Protein AF-A0A0G4I672-F1 (afdb_monomer_lite)

Secondary structure (DSSP, 8-state):
---------------EEPPPS-HHHHHHHHHHHHHHHHHHHHTT--EEEEEE-SGGGSHHHHHHHHHT---TT-SS-----SS-PPPSEEEEEEESEEEEEBS-BTTTTBPPEEEEEEEPP--TT------TTTTTSSSEEEEEEEEEHHHHHHHHHHHTT--TT-HHHHHHPPPHHHHHHHHHHHHHHHHTTS-S--S---GGGT--STT-EEEEEEEETTEEEEEEES-HHHHHTT-S-B-PPPHHHHHHHHHHHHHHH---HHHHHHHHHTSBTTB-SS--STT-----HHHHHHHHHHHHHHHHHHHHHHH--

Foldseek 3Di:
DDDDDDDDQDDDQDKDFDDDPDPVVVVVVVVLVVVVVVVCVVVVFAKAKEKDQFLVLQVLVLLQQAQQQARVPFPDTHRHFPHNDGFSDKTKMKGQWAKAFWDADPRQRWTTIFTDLDGDDDDPPCPDPDDPVPVRLGIGIIMITIDTLSSVLSSVCRQLVHDSPPPCSVVLRDDPLVQLVQLVVLVVCVSVVHDPPSADLSQVPVGPGQFSRKDFSQDDVNHTYIYTGGRNVCVVVVVIHQAATHLVRLLSSVVSCCVHVVDQLLSSLSSQCPHHSNADPDPPDPPGDHDDSVVSSVSNNVSVVVVVVVVVVVVVD

Organism: NCBI:txid1169474

pLDDT: mean 79.89, std 18.84, range [26.55, 98.19]

Sequence (317 aa):
MQTGDQKPTKTRSAFILREHHDPTETGTFERTYQAAVTSAVSSGERLVWYASYGSNLDERRLLAYIEGSTAPGATFQQQGCRDGRRPIQSRALTLNHQLYFAGTSHIWKGSPCFITHAPLHVSAEDGGSVADGERNCDAVHMRMYLVRESQFWDIVAQENKIDVQDPDWIRGCPSAANLAASAEAAEQEETRGEGQNGRVHFLDRLAGGMYSGLLFVGRERGVPIFTFTAPQRDWMEGKLPLGAPSGPYLQRIAEGLRVSHGLCATSAAQYLIRKPGCILRRVREPGAPVWTEENLTETLRKHAQESEKQSEQSQLA

Radius of gyration: 20.36 Å; chains: 1; bounding box: 72×48×52 Å

Structure (mmCIF, N/CA/C/O backbone):
data_AF-A0A0G4I672-F1
#
_entry.id   AF-A0A0G4I672-F1
#
loop_
_atom_site.group_PDB
_atom_site.id
_atom_site.type_symbol
_atom_site.label_atom_id
_atom_site.label_alt_id
_atom_site.label_comp_id
_atom_site.label_asym_id
_atom_site.label_entity_id
_atom_site.label_seq_id
_atom_site.pdbx_PDB_ins_code
_atom_site.Cartn_x
_atom_site.Cartn_y
_atom_site.Cartn_z
_atom_site.occupancy
_atom_site.B_iso_or_equiv
_atom_site.auth_seq_id
_atom_site.auth_comp_id
_atom_site.auth_asym_id
_atom_site.auth_atom_id
_atom_site.pdbx_PDB_model_num
ATOM 1 N N . MET A 1 1 ? -50.590 12.229 -16.318 1.00 36.66 1 MET A N 1
ATOM 2 C CA . MET A 1 1 ? -49.728 11.335 -15.520 1.00 36.66 1 MET A CA 1
ATOM 3 C C . MET A 1 1 ? -48.568 10.905 -16.404 1.00 36.66 1 MET A C 1
ATOM 5 O O . MET A 1 1 ? -48.730 9.994 -17.199 1.00 36.66 1 MET A O 1
ATOM 9 N N . GLN A 1 2 ? -47.453 11.637 -16.363 1.00 28.83 2 GLN A N 1
ATOM 10 C CA . GLN A 1 2 ? -46.203 11.215 -17.000 1.00 28.83 2 GLN A CA 1
ATOM 11 C C . GLN A 1 2 ? -45.406 10.437 -15.955 1.00 28.83 2 GLN A C 1
ATOM 13 O O . GLN A 1 2 ? -45.000 10.996 -14.939 1.00 28.83 2 GLN A O 1
ATOM 18 N N . THR A 1 3 ? -45.241 9.139 -16.180 1.00 31.97 3 THR A N 1
ATOM 19 C CA . THR A 1 3 ? -44.315 8.289 -15.434 1.00 31.97 3 THR A CA 1
ATOM 20 C C . THR A 1 3 ? -42.909 8.606 -15.929 1.00 31.97 3 THR A C 1
ATOM 22 O O . THR A 1 3 ? -42.523 8.194 -17.021 1.00 31.97 3 THR A O 1
ATOM 25 N N . GLY A 1 4 ? -42.186 9.424 -15.164 1.00 28.78 4 GLY A N 1
ATOM 26 C CA . GLY A 1 4 ? -40.781 9.723 -15.408 1.00 28.78 4 GLY A CA 1
ATOM 27 C C . GLY A 1 4 ? -39.945 8.465 -15.213 1.00 28.78 4 GLY A C 1
ATOM 28 O O . GLY A 1 4 ? -39.823 7.963 -14.098 1.00 28.78 4 GLY A O 1
ATOM 29 N N . ASP A 1 5 ? -39.403 7.969 -16.316 1.00 33.16 5 ASP A N 1
ATOM 30 C CA . ASP A 1 5 ? -38.448 6.873 -16.371 1.00 33.16 5 ASP A CA 1
ATOM 31 C C . ASP A 1 5 ? -37.132 7.362 -15.738 1.00 33.16 5 ASP A C 1
ATOM 33 O O . ASP A 1 5 ? -36.360 8.115 -16.342 1.00 33.16 5 ASP A O 1
ATOM 37 N N . GLN A 1 6 ? -36.915 7.037 -14.460 1.00 29.69 6 GLN A N 1
ATOM 38 C CA . GLN A 1 6 ? -35.653 7.325 -13.784 1.00 29.69 6 GLN A CA 1
ATOM 39 C C . GLN A 1 6 ? -34.577 6.404 -14.363 1.00 29.69 6 GLN A C 1
ATOM 41 O O . GLN A 1 6 ? -34.492 5.224 -14.028 1.00 29.69 6 GLN A O 1
ATOM 46 N N . LYS A 1 7 ? -33.730 6.962 -15.235 1.00 27.89 7 LYS A N 1
ATOM 47 C CA . LYS A 1 7 ? -32.481 6.316 -15.654 1.00 27.89 7 LYS A CA 1
ATOM 48 C C . LYS A 1 7 ? -31.648 5.951 -14.414 1.00 27.89 7 LYS A C 1
ATOM 50 O O . LYS A 1 7 ? -31.520 6.784 -13.515 1.00 27.89 7 LYS A O 1
ATOM 55 N N . PRO A 1 8 ? -31.029 4.759 -14.374 1.00 28.27 8 PRO A N 1
ATOM 56 C CA . PRO A 1 8 ? -30.197 4.356 -13.251 1.00 28.27 8 PRO A CA 1
ATOM 57 C C . PRO A 1 8 ? -28.968 5.267 -13.154 1.00 28.27 8 PRO A C 1
ATOM 59 O O . PRO A 1 8 ? -28.205 5.421 -14.112 1.00 28.27 8 PRO A O 1
ATOM 62 N N . THR A 1 9 ? -28.785 5.867 -11.982 1.00 26.55 9 THR A N 1
ATOM 63 C CA . THR A 1 9 ? -27.620 6.660 -11.588 1.00 26.55 9 THR A CA 1
ATOM 64 C C . THR A 1 9 ? -26.360 5.792 -11.631 1.00 26.55 9 THR A C 1
ATOM 66 O O . THR A 1 9 ? -26.119 4.940 -10.777 1.00 26.55 9 THR A O 1
ATOM 69 N N . LYS A 1 10 ? -25.543 5.986 -12.671 1.00 35.06 10 LYS A N 1
ATOM 70 C CA . LYS A 1 10 ? -24.197 5.416 -12.784 1.00 35.06 10 LYS A CA 1
ATOM 71 C C . LYS A 1 10 ? -23.230 6.289 -11.990 1.00 35.06 10 LYS A C 1
ATOM 73 O O . LYS A 1 10 ? -23.000 7.420 -12.395 1.00 35.06 10 LYS A O 1
ATOM 78 N N . THR A 1 11 ? -22.692 5.760 -10.892 1.00 35.25 11 THR A N 1
ATOM 79 C CA . THR A 1 11 ? -21.266 5.773 -10.486 1.00 35.25 11 THR A CA 1
ATOM 80 C C . THR A 1 11 ? -21.203 5.084 -9.121 1.00 35.25 11 THR A C 1
ATOM 82 O O . THR A 1 11 ? -21.259 5.720 -8.078 1.00 35.25 11 THR A O 1
ATOM 85 N N . ARG A 1 12 ? -21.169 3.747 -9.108 1.00 44.66 12 ARG A N 1
ATOM 86 C CA . ARG A 1 12 ? -20.667 3.033 -7.930 1.00 44.66 12 ARG A CA 1
ATOM 87 C C . ARG A 1 12 ? -19.151 3.025 -8.065 1.00 44.66 12 ARG A C 1
ATOM 89 O O . ARG A 1 12 ? -18.664 2.578 -9.103 1.00 44.66 12 ARG A O 1
ATOM 96 N N . SER A 1 13 ? -18.430 3.476 -7.043 1.00 46.28 13 SER A N 1
ATOM 97 C CA . SER A 1 13 ? -17.013 3.159 -6.834 1.00 46.28 13 SER A CA 1
ATOM 98 C C . SER A 1 13 ? -16.888 1.633 -6.718 1.00 46.28 13 SER A C 1
ATOM 100 O O . SER A 1 13 ? -16.925 1.059 -5.634 1.00 46.28 13 SER A O 1
ATOM 102 N N . ALA A 1 14 ? -16.900 0.945 -7.861 1.00 57.28 14 ALA A N 1
ATOM 103 C CA . ALA A 1 14 ? -16.933 -0.504 -7.940 1.00 57.28 14 ALA A CA 1
ATOM 104 C C . ALA A 1 14 ? -15.509 -1.018 -7.750 1.00 57.28 14 ALA A C 1
ATOM 106 O O . ALA A 1 14 ? -14.714 -1.065 -8.688 1.00 57.28 14 ALA A O 1
ATOM 107 N N . PHE A 1 15 ? -15.176 -1.370 -6.515 1.00 64.69 15 PHE A N 1
ATOM 108 C CA . PHE A 1 15 ? -14.040 -2.234 -6.260 1.00 64.69 15 PHE A CA 1
ATOM 109 C C . PHE A 1 15 ? -14.448 -3.690 -6.468 1.00 64.69 15 PHE A C 1
ATOM 111 O O . PHE A 1 15 ? -15.580 -4.084 -6.186 1.00 64.69 15 PHE A O 1
ATOM 118 N N . ILE A 1 16 ? -13.517 -4.495 -6.970 1.00 72.81 16 ILE A N 1
ATOM 119 C CA . ILE A 1 16 ? -13.731 -5.924 -7.184 1.00 72.81 16 ILE A CA 1
ATOM 120 C C . ILE A 1 16 ? -12.896 -6.669 -6.152 1.00 72.81 16 ILE A C 1
ATOM 122 O O . ILE A 1 16 ? -11.664 -6.583 -6.146 1.00 72.81 16 ILE A O 1
ATOM 126 N N . LEU A 1 17 ? -13.576 -7.396 -5.270 1.00 74.12 17 LEU A N 1
ATOM 127 C CA . LEU A 1 17 ? -12.935 -8.351 -4.378 1.00 74.12 17 LEU A CA 1
ATOM 128 C C . LEU A 1 17 ? -12.734 -9.660 -5.119 1.00 74.12 17 LEU A C 1
ATOM 130 O O . LEU A 1 17 ? -13.645 -10.152 -5.784 1.00 74.12 17 LEU A O 1
ATOM 134 N N . ARG A 1 18 ? -11.547 -10.246 -4.973 1.00 64.88 18 ARG A N 1
ATOM 135 C CA . ARG A 1 18 ? -11.342 -11.620 -5.416 1.00 64.88 18 ARG A CA 1
ATOM 136 C C . ARG A 1 18 ? -11.815 -12.558 -4.310 1.00 64.88 18 ARG A C 1
ATOM 138 O O . ARG A 1 18 ? -11.400 -12.439 -3.151 1.00 64.88 18 ARG A O 1
ATOM 145 N N . GLU A 1 19 ? -12.732 -13.450 -4.651 1.00 61.38 19 GLU A N 1
ATOM 146 C CA . GLU A 1 19 ? -13.119 -14.546 -3.769 1.00 61.38 19 GLU A CA 1
ATOM 147 C C . GLU A 1 19 ? -12.088 -15.669 -3.850 1.00 61.38 19 GLU A C 1
ATOM 149 O O . GLU A 1 19 ? -11.469 -15.894 -4.896 1.00 61.38 19 GLU A O 1
ATOM 154 N N . HIS A 1 20 ? -11.906 -16.370 -2.733 1.00 55.31 20 HIS A N 1
ATOM 155 C CA . HIS A 1 20 ? -11.190 -17.636 -2.738 1.00 55.31 20 HIS A CA 1
ATOM 156 C C . HIS A 1 20 ? -11.990 -18.609 -3.608 1.00 55.31 20 HIS A C 1
ATOM 158 O O . HIS A 1 20 ? -13.189 -18.777 -3.406 1.00 55.31 20 HIS A O 1
ATOM 164 N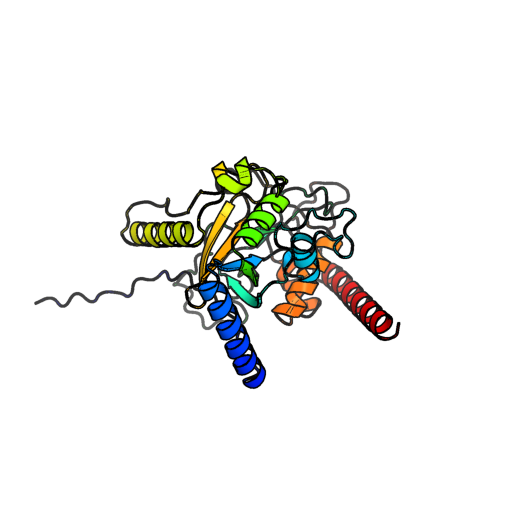 N . HIS A 1 21 ? -11.349 -19.229 -4.601 1.00 48.62 21 HIS A N 1
ATOM 165 C CA . HIS A 1 21 ? -12.014 -20.227 -5.449 1.00 48.62 21 HIS A CA 1
ATOM 166 C C . HIS A 1 21 ? -12.377 -21.509 -4.676 1.00 48.62 21 HIS A C 1
ATOM 168 O O . HIS A 1 21 ? -13.169 -22.307 -5.170 1.00 48.62 21 HIS A O 1
ATOM 174 N N . ASP A 1 22 ? -11.836 -21.694 -3.466 1.00 54.62 22 ASP A N 1
ATOM 175 C CA . ASP A 1 22 ? -12.124 -22.826 -2.590 1.00 54.62 22 ASP A CA 1
ATOM 176 C C . ASP A 1 22 ? -13.208 -22.474 -1.535 1.00 54.62 22 ASP A C 1
ATOM 178 O O . ASP A 1 22 ? -13.012 -21.579 -0.695 1.00 54.62 22 ASP A O 1
ATOM 182 N N . PRO A 1 23 ? -14.356 -23.184 -1.519 1.00 61.97 23 PRO A N 1
ATOM 183 C CA . PRO A 1 23 ? -15.411 -23.004 -0.519 1.00 61.97 23 PRO A CA 1
ATOM 184 C C . PRO A 1 23 ? -14.963 -23.261 0.931 1.00 61.97 23 PRO A C 1
ATOM 186 O O . PRO A 1 23 ? -15.503 -22.663 1.865 1.00 61.97 23 PRO A O 1
ATOM 189 N N . THR A 1 24 ? -13.984 -24.143 1.147 1.00 61.50 24 THR A N 1
ATOM 190 C CA . THR A 1 24 ? -13.468 -24.488 2.481 1.00 61.50 24 THR A CA 1
ATOM 191 C C . THR A 1 24 ? -12.573 -23.387 3.048 1.00 61.50 24 THR A C 1
ATOM 193 O O . THR A 1 24 ? -12.702 -23.030 4.228 1.00 61.50 24 THR A O 1
ATOM 196 N N . GLU A 1 25 ? -11.745 -22.773 2.198 1.00 66.50 25 GLU A N 1
ATOM 197 C CA . GLU A 1 25 ? -10.996 -21.558 2.527 1.00 66.50 25 GLU A CA 1
ATOM 198 C C . GLU A 1 25 ? -11.956 -20.406 2.819 1.00 66.50 25 GLU A C 1
ATOM 200 O O . GLU A 1 25 ? -11.798 -19.716 3.823 1.00 66.50 25 GLU A O 1
ATOM 205 N N . THR A 1 26 ? -13.014 -20.260 2.016 1.00 72.31 26 THR A N 1
ATOM 206 C CA . THR A 1 26 ? -14.042 -19.223 2.204 1.00 72.31 26 THR A CA 1
ATOM 207 C C . THR A 1 26 ? -14.769 -19.361 3.546 1.00 72.31 26 THR A C 1
ATOM 209 O O . THR A 1 26 ? -14.925 -18.383 4.278 1.00 72.31 26 THR A O 1
ATOM 212 N N . GLY A 1 27 ? -15.170 -20.576 3.930 1.00 73.56 27 GLY A N 1
ATOM 213 C CA . GLY A 1 27 ? -15.803 -20.820 5.230 1.00 73.56 27 GLY A CA 1
ATOM 214 C C . GLY A 1 27 ? -14.859 -20.604 6.420 1.00 73.56 27 GLY A C 1
ATOM 215 O O . GLY A 1 27 ? -15.285 -20.144 7.480 1.00 73.56 27 GLY A O 1
ATOM 216 N N . THR A 1 28 ? -13.571 -20.914 6.262 1.00 77.31 28 THR A N 1
ATOM 217 C CA . THR A 1 28 ? -12.553 -20.677 7.300 1.00 77.31 28 THR A CA 1
ATOM 218 C C . THR A 1 28 ? -12.234 -19.190 7.435 1.00 77.31 28 THR A C 1
ATOM 220 O O . THR A 1 28 ? -12.157 -18.676 8.556 1.00 77.31 28 THR A O 1
ATOM 223 N N . PHE A 1 29 ? -12.139 -18.486 6.307 1.00 78.69 29 PHE A N 1
ATOM 224 C CA . PHE A 1 29 ? -12.028 -17.034 6.240 1.00 78.69 29 PHE A CA 1
ATOM 225 C C . PHE A 1 29 ? -13.185 -16.368 6.989 1.00 78.69 29 PHE A C 1
ATOM 227 O O . PHE A 1 29 ? -12.946 -15.538 7.860 1.00 78.69 29 PHE A O 1
ATOM 234 N N . GLU A 1 30 ? -14.431 -16.766 6.710 1.00 80.38 30 GLU A N 1
ATOM 235 C CA . GLU A 1 30 ? -15.604 -16.156 7.341 1.00 80.38 30 GLU A CA 1
ATOM 236 C C . GLU A 1 30 ? -15.578 -16.319 8.862 1.00 80.38 30 GLU A C 1
ATOM 238 O O . GLU A 1 30 ? -15.757 -15.351 9.598 1.00 80.38 30 GLU A O 1
ATOM 243 N N . ARG A 1 31 ? -15.301 -17.534 9.351 1.00 82.06 31 ARG A N 1
ATOM 244 C CA . ARG A 1 31 ? -15.256 -17.810 10.794 1.00 82.06 31 ARG A CA 1
ATOM 245 C C . ARG A 1 31 ? -14.160 -17.016 11.499 1.00 82.06 31 ARG A C 1
ATOM 247 O O . ARG A 1 31 ? -14.412 -16.446 12.558 1.00 82.06 31 ARG A O 1
ATOM 254 N N . THR A 1 32 ? -12.960 -16.974 10.922 1.00 80.06 32 THR A N 1
ATOM 255 C CA . THR A 1 32 ? -11.822 -16.240 11.503 1.00 80.06 32 THR A CA 1
ATOM 256 C C . THR A 1 32 ? -12.050 -14.731 11.471 1.00 80.06 32 THR A C 1
ATOM 258 O O . THR A 1 32 ? -11.832 -14.068 12.484 1.00 80.06 32 THR A O 1
ATOM 261 N N . TYR A 1 33 ? -12.572 -14.202 10.360 1.00 84.88 33 TYR A N 1
ATOM 262 C CA . TYR A 1 33 ? -12.963 -12.800 10.231 1.00 84.88 33 TYR A CA 1
ATOM 263 C C . TYR A 1 33 ? -14.008 -12.412 11.284 1.00 84.88 33 TYR A C 1
ATOM 265 O O . TYR A 1 33 ? -13.777 -11.486 12.059 1.00 84.88 33 TYR A O 1
ATOM 273 N N . GLN A 1 34 ? -15.126 -13.142 11.369 1.00 84.19 34 GLN A N 1
ATOM 274 C CA . GLN A 1 34 ? -16.212 -12.817 12.299 1.00 84.19 34 GLN A CA 1
ATOM 275 C C . GLN A 1 34 ? -15.767 -12.903 13.759 1.00 84.19 34 GLN A C 1
ATOM 277 O O . GLN A 1 34 ? -16.074 -12.005 14.542 1.00 84.19 34 GLN A O 1
ATOM 282 N N . ALA A 1 35 ? -15.008 -13.938 14.132 1.00 84.12 35 ALA A N 1
ATOM 283 C CA . ALA A 1 35 ? -14.498 -14.084 15.493 1.00 84.12 35 ALA A CA 1
ATOM 284 C C . ALA A 1 35 ? -13.571 -12.921 15.878 1.00 84.12 35 ALA A C 1
ATOM 286 O O . ALA A 1 35 ? -13.716 -12.337 16.953 1.00 84.12 35 ALA A O 1
ATOM 287 N N . ALA A 1 36 ? -12.653 -12.542 14.987 1.00 78.12 36 ALA A N 1
ATOM 288 C CA . ALA A 1 36 ? -11.703 -11.473 15.256 1.00 78.12 36 ALA A CA 1
ATOM 289 C C . ALA A 1 36 ? -12.360 -10.086 15.280 1.00 78.12 36 ALA A C 1
ATOM 291 O O . ALA A 1 36 ? -12.052 -9.288 16.163 1.00 78.12 36 ALA A O 1
ATOM 292 N N . VAL A 1 37 ? -13.296 -9.810 14.366 1.00 81.94 37 VAL A N 1
ATOM 293 C CA . VAL A 1 37 ? -14.074 -8.562 14.374 1.00 81.94 37 VAL A CA 1
ATOM 294 C C . VAL A 1 37 ? -14.941 -8.482 15.627 1.00 81.94 37 VAL A C 1
ATOM 296 O O . VAL A 1 37 ? -14.931 -7.457 16.299 1.00 81.94 37 VAL A O 1
ATOM 299 N N . THR A 1 38 ? -15.624 -9.566 16.002 1.00 84.69 38 THR A N 1
ATOM 300 C CA . THR A 1 38 ? -16.429 -9.613 17.235 1.00 84.69 38 THR A CA 1
ATOM 301 C C . THR A 1 38 ? -15.561 -9.359 18.463 1.00 84.69 38 THR A C 1
ATOM 303 O O . THR A 1 38 ? -15.943 -8.575 19.330 1.00 84.69 38 THR A O 1
ATOM 306 N N . SER A 1 39 ? -14.371 -9.963 18.526 1.00 85.19 39 SER A N 1
ATOM 307 C CA . SER A 1 39 ? -13.424 -9.734 19.618 1.00 85.19 39 SER A CA 1
ATOM 308 C C . SER A 1 39 ? -12.952 -8.282 19.673 1.00 85.19 39 SER A C 1
ATOM 310 O O . SER A 1 39 ? -12.937 -7.710 20.758 1.00 85.19 39 SER A O 1
ATOM 312 N N . ALA A 1 40 ? -12.587 -7.690 18.532 1.00 82.31 40 ALA A N 1
ATOM 313 C CA . ALA A 1 40 ? -12.133 -6.303 18.448 1.00 82.31 40 ALA A CA 1
ATOM 314 C C . ALA A 1 40 ? -13.241 -5.318 18.855 1.00 82.31 40 ALA A C 1
ATOM 316 O O . ALA A 1 40 ? -13.023 -4.427 19.668 1.00 82.31 40 ALA A O 1
ATOM 317 N N . VAL A 1 41 ? -14.464 -5.520 18.360 1.00 79.44 41 VAL A N 1
ATOM 318 C CA . VAL A 1 41 ? -15.623 -4.697 18.736 1.00 79.44 41 VAL A CA 1
ATOM 319 C C . VAL A 1 41 ? -15.905 -4.818 20.235 1.00 79.44 41 VAL A C 1
ATOM 321 O O . VAL A 1 41 ? -16.137 -3.809 20.898 1.00 79.44 41 VAL A O 1
ATOM 324 N N . SER A 1 42 ? -15.830 -6.032 20.787 1.00 84.62 42 SER A N 1
ATOM 325 C CA . SER A 1 42 ? -16.070 -6.283 22.216 1.00 84.62 42 SER A CA 1
ATOM 326 C C . SER A 1 42 ? -15.018 -5.636 23.123 1.00 84.62 42 SER A C 1
ATOM 328 O O . SER A 1 42 ? -15.337 -5.261 24.248 1.00 84.62 42 SER A O 1
ATOM 330 N N . SER A 1 43 ? -13.777 -5.483 22.650 1.00 85.94 43 SER A N 1
ATOM 331 C CA . SER A 1 43 ? -12.705 -4.769 23.357 1.00 85.94 43 SER A CA 1
ATOM 332 C C . SER A 1 43 ? -12.680 -3.259 23.078 1.00 85.94 43 SER A C 1
ATOM 334 O O . SER A 1 43 ? -11.818 -2.557 23.606 1.00 85.94 43 SER A O 1
ATOM 336 N N . GLY A 1 44 ? -13.608 -2.742 22.264 1.00 85.50 44 GLY A N 1
ATOM 337 C CA . GLY A 1 44 ? -13.642 -1.338 21.846 1.00 85.50 44 GLY A CA 1
ATOM 338 C C . GLY A 1 44 ? -12.552 -0.955 20.834 1.00 85.50 44 GLY A C 1
ATOM 339 O O . GLY A 1 44 ? -12.345 0.233 20.571 1.00 85.50 44 GLY A O 1
ATOM 340 N N . GLU A 1 45 ? -11.851 -1.934 20.256 1.00 89.25 45 GLU A N 1
ATOM 341 C CA . GLU A 1 45 ? -10.889 -1.720 19.179 1.00 89.25 45 GLU A CA 1
ATOM 342 C C . GLU A 1 45 ? -11.613 -1.328 17.884 1.00 89.25 45 GLU A C 1
ATOM 344 O O . GLU A 1 45 ? -12.596 -1.944 17.467 1.00 89.25 45 GLU A O 1
ATOM 349 N N . ARG A 1 46 ? -11.086 -0.306 17.205 1.00 93.25 46 ARG A N 1
ATOM 350 C CA . ARG A 1 46 ? -11.546 0.090 15.871 1.00 93.25 46 ARG A CA 1
ATOM 351 C C . ARG A 1 46 ? -10.675 -0.563 14.811 1.00 93.25 46 ARG A C 1
ATOM 353 O O . ARG A 1 46 ? -9.451 -0.615 14.954 1.00 93.25 46 ARG A O 1
ATOM 360 N N . LEU A 1 47 ? -11.312 -1.040 13.749 1.00 95.38 47 LEU A N 1
ATOM 361 C CA . LEU A 1 47 ? -10.659 -1.731 12.644 1.00 95.38 47 LEU A CA 1
ATOM 362 C C . LEU A 1 47 ? -10.781 -0.936 11.349 1.00 95.38 47 LEU A C 1
ATOM 364 O O . LEU A 1 47 ? -11.754 -0.212 11.131 1.00 95.38 47 LEU A O 1
ATOM 368 N N . VAL A 1 48 ? -9.798 -1.123 10.477 1.00 96.38 48 VAL A N 1
ATOM 369 C CA . VAL A 1 48 ? -9.743 -0.526 9.146 1.00 96.38 48 VAL A CA 1
ATOM 370 C C . VAL A 1 48 ? -9.065 -1.493 8.181 1.00 96.38 48 VAL A C 1
ATOM 372 O O . VAL A 1 48 ? -8.137 -2.216 8.550 1.00 96.38 48 VAL A O 1
ATOM 375 N N . TRP A 1 49 ? -9.526 -1.515 6.936 1.00 97.38 49 TRP A N 1
ATOM 376 C CA . TRP A 1 49 ? -8.825 -2.190 5.854 1.00 97.38 49 TRP A CA 1
ATOM 377 C C . TRP A 1 49 ? -7.812 -1.228 5.231 1.00 97.38 49 TRP A C 1
ATOM 379 O O . TRP A 1 49 ? -8.190 -0.257 4.581 1.00 97.38 49 TRP A O 1
ATOM 389 N N . TYR A 1 50 ? -6.521 -1.508 5.398 1.00 97.88 50 TYR A N 1
ATOM 390 C CA . TYR A 1 50 ? -5.458 -0.823 4.664 1.00 97.88 50 TYR A CA 1
ATOM 391 C C . TYR A 1 50 ? -5.233 -1.514 3.319 1.00 97.88 50 TYR A C 1
ATOM 393 O O . TYR A 1 50 ? -4.724 -2.632 3.294 1.00 97.88 50 TYR A O 1
ATOM 401 N N . ALA A 1 51 ? -5.583 -0.863 2.210 1.00 97.12 51 ALA A N 1
ATOM 402 C CA . ALA A 1 51 ? -5.350 -1.356 0.857 1.00 97.12 51 ALA A CA 1
ATOM 403 C C . ALA A 1 51 ? -4.012 -0.849 0.300 1.00 97.12 51 ALA A C 1
ATOM 405 O O . ALA A 1 51 ? -3.842 0.344 0.050 1.00 97.12 51 ALA A O 1
ATOM 406 N N . SER A 1 52 ? -3.061 -1.757 0.071 1.00 97.31 52 SER A N 1
ATOM 407 C CA . SER A 1 52 ? -1.768 -1.430 -0.529 1.00 97.31 52 SER A CA 1
ATOM 408 C C . SER A 1 52 ? -1.686 -1.857 -1.989 1.00 97.31 52 SER A C 1
ATOM 410 O O . SER A 1 52 ? -2.094 -2.960 -2.346 1.00 97.31 52 SER A O 1
ATOM 412 N N . TYR A 1 53 ? -1.092 -1.000 -2.815 1.00 95.75 53 TYR A N 1
ATOM 413 C CA . TYR A 1 53 ? -0.812 -1.237 -4.235 1.00 95.75 53 TYR A CA 1
ATOM 414 C C . TYR A 1 53 ? 0.691 -1.218 -4.571 1.00 95.75 53 TYR A C 1
ATOM 416 O O . TYR A 1 53 ? 1.072 -1.435 -5.719 1.00 95.75 53 TYR A O 1
ATOM 424 N N . GLY A 1 54 ? 1.539 -0.908 -3.585 1.00 95.19 54 GLY A N 1
ATOM 425 C CA . GLY A 1 54 ? 2.986 -0.760 -3.741 1.00 95.19 54 GLY A CA 1
ATOM 426 C C . GLY A 1 54 ? 3.759 -1.889 -3.067 1.00 95.19 54 GLY A C 1
ATOM 427 O O . GLY A 1 54 ? 3.331 -3.039 -3.063 1.00 95.19 54 GLY A O 1
ATOM 428 N N . SER A 1 55 ? 4.901 -1.577 -2.448 1.00 94.25 55 SER A N 1
ATOM 429 C CA . SER A 1 55 ? 5.754 -2.606 -1.831 1.00 94.25 55 SER A CA 1
ATOM 430 C C . SER A 1 55 ? 5.092 -3.379 -0.688 1.00 94.25 55 SER A C 1
ATOM 432 O O . SER A 1 55 ? 5.499 -4.509 -0.437 1.00 94.25 55 SER A O 1
ATOM 434 N N . ASN A 1 56 ? 4.080 -2.812 -0.016 1.00 96.44 56 ASN A N 1
ATOM 435 C CA . ASN A 1 56 ? 3.336 -3.511 1.042 1.00 96.44 56 ASN A CA 1
ATOM 436 C C . ASN A 1 56 ? 2.296 -4.505 0.475 1.00 96.44 56 ASN A C 1
ATOM 438 O O . ASN A 1 56 ? 1.601 -5.158 1.250 1.00 96.44 56 ASN A O 1
ATOM 442 N N . LEU A 1 57 ? 2.214 -4.691 -0.854 1.00 95.69 57 LEU A N 1
ATOM 443 C CA . LEU A 1 57 ? 1.594 -5.883 -1.452 1.00 95.69 57 LEU A CA 1
ATOM 444 C C . LEU A 1 57 ? 2.263 -7.173 -0.944 1.00 95.69 57 LEU A C 1
ATOM 446 O O . LEU A 1 57 ? 1.586 -8.183 -0.743 1.00 95.69 57 LEU A O 1
ATOM 450 N N . ASP A 1 58 ? 3.581 -7.134 -0.719 1.00 94.38 58 ASP A N 1
ATOM 451 C CA . ASP A 1 58 ? 4.296 -8.184 0.003 1.00 94.38 58 ASP A CA 1
ATOM 452 C C . ASP A 1 58 ? 4.091 -7.998 1.510 1.00 94.38 58 ASP A C 1
ATOM 454 O O . ASP A 1 58 ? 4.542 -7.021 2.114 1.00 94.38 58 ASP A O 1
ATOM 458 N N . GLU A 1 59 ? 3.432 -8.968 2.132 1.00 94.38 59 GLU A N 1
ATOM 459 C CA . GLU A 1 59 ? 3.111 -8.950 3.557 1.00 94.38 59 GLU A CA 1
ATOM 460 C C . GLU A 1 59 ? 4.349 -8.895 4.448 1.00 94.38 59 GLU A C 1
ATOM 462 O O . GLU A 1 59 ? 4.310 -8.247 5.487 1.00 94.38 59 GLU A O 1
ATOM 467 N N . ARG A 1 60 ? 5.485 -9.470 4.035 1.00 93.12 60 ARG A N 1
ATOM 468 C CA . ARG A 1 60 ? 6.736 -9.366 4.806 1.00 93.12 60 ARG A CA 1
ATOM 469 C C . ARG A 1 60 ? 7.206 -7.919 4.906 1.00 93.12 60 ARG A C 1
ATOM 471 O O . ARG A 1 60 ? 7.816 -7.533 5.900 1.00 93.12 60 ARG A O 1
ATOM 478 N N . ARG A 1 61 ? 6.920 -7.104 3.883 1.00 93.88 61 ARG A N 1
ATOM 479 C CA . ARG A 1 61 ? 7.216 -5.671 3.915 1.00 93.88 61 ARG A CA 1
ATOM 480 C C . ARG A 1 61 ? 6.273 -4.954 4.873 1.00 93.88 61 ARG A C 1
ATOM 482 O O . ARG A 1 61 ? 6.768 -4.182 5.686 1.00 93.88 61 ARG A O 1
ATOM 489 N N . LEU A 1 62 ? 4.969 -5.240 4.819 1.00 96.44 62 LEU A N 1
ATOM 490 C CA . LEU A 1 62 ? 4.002 -4.661 5.757 1.00 96.44 62 LEU A CA 1
ATOM 491 C C . LEU A 1 62 ? 4.329 -5.027 7.211 1.00 96.44 62 LEU A C 1
ATOM 493 O O . LEU A 1 62 ? 4.331 -4.158 8.077 1.00 96.44 62 LEU A O 1
ATOM 497 N N . LEU A 1 63 ? 4.644 -6.295 7.479 1.00 96.62 63 LEU A N 1
ATOM 498 C CA . LEU A 1 63 ? 4.982 -6.765 8.821 1.00 96.62 63 LEU A CA 1
ATOM 499 C C . LEU A 1 63 ? 6.207 -6.050 9.384 1.00 96.62 63 LEU A C 1
ATOM 501 O O . LEU A 1 63 ? 6.235 -5.789 10.577 1.00 96.62 63 LEU A O 1
ATOM 505 N N . ALA A 1 64 ? 7.160 -5.625 8.551 1.00 95.38 64 ALA A N 1
ATOM 506 C CA . ALA A 1 64 ? 8.262 -4.794 9.022 1.00 95.38 64 ALA A CA 1
ATOM 507 C C . ALA A 1 64 ? 7.787 -3.445 9.596 1.00 95.38 64 ALA A C 1
ATOM 509 O O . ALA A 1 64 ? 8.277 -3.045 10.647 1.00 95.38 64 ALA A O 1
ATOM 510 N N . TYR A 1 65 ? 6.807 -2.780 8.966 1.00 96.25 65 TYR A N 1
ATOM 511 C CA . TYR A 1 65 ? 6.201 -1.540 9.490 1.00 96.25 65 TYR A CA 1
ATOM 512 C C . TYR A 1 65 ? 5.403 -1.770 10.778 1.00 96.25 65 TYR A C 1
ATOM 514 O O . TYR A 1 65 ? 5.253 -0.843 11.571 1.00 96.25 65 TYR A O 1
ATOM 522 N N . ILE A 1 66 ? 4.869 -2.977 10.979 1.00 97.56 66 ILE A N 1
ATOM 523 C CA . ILE A 1 66 ? 4.064 -3.326 12.155 1.00 97.56 66 ILE A CA 1
ATOM 524 C C . ILE A 1 66 ? 4.959 -3.753 13.320 1.00 97.56 66 ILE A C 1
ATOM 526 O O . ILE A 1 66 ? 4.868 -3.185 14.401 1.00 97.56 66 ILE A O 1
ATOM 530 N N . GLU A 1 67 ? 5.846 -4.717 13.092 1.00 96.88 67 GLU A N 1
ATOM 531 C CA . GLU A 1 67 ? 6.682 -5.362 14.109 1.00 96.88 67 GLU A CA 1
ATOM 532 C C . GLU A 1 67 ? 7.962 -4.565 14.425 1.00 96.88 67 GLU A C 1
ATOM 534 O O . GLU A 1 67 ? 8.622 -4.845 15.421 1.00 96.88 67 GLU A O 1
ATOM 539 N N . GLY A 1 68 ? 8.330 -3.582 13.593 1.00 94.50 68 GLY A N 1
ATOM 540 C CA . GLY A 1 68 ? 9.552 -2.790 13.774 1.00 94.50 68 GLY A CA 1
ATOM 541 C C . GLY A 1 68 ? 10.815 -3.555 13.389 1.00 94.50 68 GLY A C 1
ATOM 542 O O . GLY A 1 68 ? 11.808 -3.551 14.114 1.00 94.50 68 GLY A O 1
ATOM 543 N N . SER A 1 69 ? 10.777 -4.249 12.250 1.00 90.88 69 SER A N 1
ATOM 544 C CA . SER A 1 69 ? 11.882 -5.081 11.762 1.00 90.88 69 SER A CA 1
ATOM 545 C C . SER A 1 69 ? 12.484 -4.552 10.456 1.00 90.88 69 SER A C 1
ATOM 547 O O . SER A 1 69 ? 12.017 -3.578 9.854 1.00 90.88 69 SER A O 1
ATOM 549 N N . THR A 1 70 ? 13.579 -5.170 10.014 1.00 87.25 70 THR A N 1
ATOM 550 C CA . THR A 1 70 ? 14.166 -4.902 8.697 1.00 87.25 70 THR A CA 1
ATOM 551 C C . THR A 1 70 ? 13.503 -5.817 7.679 1.00 87.25 70 THR A C 1
ATOM 553 O O . THR A 1 70 ? 13.651 -7.036 7.735 1.00 87.25 70 THR A O 1
ATOM 556 N N . ALA A 1 71 ? 12.771 -5.233 6.729 1.00 80.44 71 ALA A N 1
ATOM 557 C CA . ALA A 1 71 ? 12.165 -6.013 5.658 1.00 80.44 71 ALA A CA 1
ATOM 558 C C . ALA A 1 71 ? 13.238 -6.692 4.786 1.00 80.44 71 ALA A C 1
ATOM 560 O O . ALA A 1 71 ? 14.325 -6.133 4.615 1.00 80.44 71 ALA A O 1
ATOM 561 N N . PRO A 1 72 ? 12.933 -7.840 4.154 1.00 74.94 72 PRO A N 1
ATOM 562 C CA . PRO A 1 72 ? 13.877 -8.499 3.259 1.00 74.94 72 PRO A CA 1
ATOM 563 C C . PRO A 1 72 ? 14.401 -7.547 2.168 1.00 74.94 72 PRO A C 1
ATOM 565 O O . PRO A 1 72 ? 13.626 -6.934 1.430 1.00 74.94 72 PRO A O 1
ATOM 568 N N . GLY A 1 73 ? 15.725 -7.414 2.071 1.00 70.75 73 GLY A N 1
ATOM 569 C CA . GLY A 1 73 ? 16.395 -6.530 1.108 1.00 70.75 73 GLY A CA 1
ATOM 570 C C . GLY A 1 73 ? 16.378 -5.033 1.451 1.00 70.75 73 GLY A C 1
AT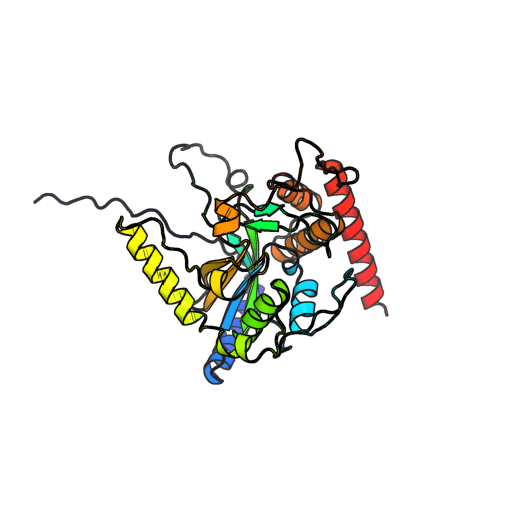OM 571 O O . GLY A 1 73 ? 16.892 -4.239 0.666 1.00 70.75 73 GLY A O 1
ATOM 572 N N . ALA A 1 74 ? 15.815 -4.624 2.593 1.00 76.62 74 ALA A N 1
ATOM 573 C CA . ALA A 1 74 ? 15.917 -3.249 3.077 1.00 76.62 74 ALA A CA 1
ATOM 574 C C . ALA A 1 74 ? 17.248 -3.017 3.811 1.00 76.62 74 ALA A C 1
ATOM 576 O O . ALA A 1 74 ? 17.773 -3.907 4.474 1.00 76.62 74 ALA A O 1
ATOM 577 N N . THR A 1 75 ? 17.778 -1.797 3.724 1.00 76.31 75 THR A N 1
ATOM 578 C CA . THR A 1 75 ? 19.023 -1.394 4.406 1.00 76.31 75 THR A CA 1
ATOM 579 C C . THR A 1 75 ? 18.784 -0.711 5.751 1.00 76.31 75 THR A C 1
ATOM 581 O O . THR A 1 75 ? 19.739 -0.301 6.404 1.00 76.31 75 THR A O 1
ATOM 584 N N . PHE A 1 76 ? 17.524 -0.527 6.144 1.00 80.50 76 PHE A N 1
ATOM 585 C CA . PHE A 1 76 ? 17.144 0.150 7.378 1.00 80.50 76 PHE A CA 1
ATOM 586 C C . PHE A 1 76 ? 15.953 -0.547 8.033 1.00 80.50 76 PHE A C 1
ATOM 588 O O . PHE A 1 76 ? 15.052 -1.069 7.363 1.00 80.50 76 PHE A O 1
ATOM 595 N N . GLN A 1 77 ? 15.972 -0.526 9.360 1.00 89.56 77 GLN A N 1
ATOM 596 C CA . GLN A 1 77 ? 14.908 -1.033 10.210 1.00 89.56 77 GLN A CA 1
ATOM 597 C C . GLN A 1 77 ? 13.739 -0.042 10.217 1.00 89.56 77 GLN A C 1
ATOM 599 O O . GLN A 1 77 ? 13.951 1.171 10.223 1.00 89.56 77 GLN A O 1
ATOM 604 N N . GLN A 1 78 ? 12.508 -0.553 10.177 1.00 92.19 78 GLN A N 1
ATOM 605 C CA . GLN A 1 78 ? 11.327 0.283 10.396 1.00 92.19 78 GLN A CA 1
ATOM 606 C C . GLN A 1 78 ? 11.147 0.564 11.886 1.00 92.19 78 GLN A C 1
ATOM 608 O O . GLN A 1 78 ? 11.575 -0.227 12.723 1.00 92.19 78 GLN A O 1
ATOM 613 N N . GLN A 1 79 ? 10.474 1.663 12.219 1.00 95.25 79 GLN A N 1
ATOM 614 C CA . GLN A 1 79 ? 10.207 2.001 13.614 1.00 95.25 79 GLN A CA 1
ATOM 615 C C . GLN A 1 79 ? 9.259 0.991 14.276 1.00 95.25 79 GLN A C 1
ATOM 617 O O . GLN A 1 79 ? 9.428 0.672 15.450 1.00 95.25 79 GLN A O 1
ATOM 622 N N . GLY A 1 80 ? 8.304 0.459 13.510 1.00 97.12 80 GLY A N 1
ATOM 623 C CA . GLY A 1 80 ? 7.255 -0.404 14.040 1.00 97.12 80 GLY A CA 1
ATOM 624 C C . GLY A 1 80 ? 6.047 0.398 14.507 1.00 97.12 80 GLY A C 1
ATOM 625 O O . GLY A 1 80 ? 6.145 1.582 14.820 1.00 97.12 80 GLY A O 1
ATOM 626 N N . CYS A 1 81 ? 4.890 -0.253 14.544 1.00 98.19 81 CYS A N 1
ATOM 627 C CA . CYS A 1 81 ? 3.685 0.330 15.118 1.00 98.19 81 CYS A CA 1
ATOM 628 C C . CYS A 1 81 ? 3.744 0.238 16.647 1.00 98.19 81 CYS A C 1
ATOM 630 O O . CYS A 1 81 ? 4.364 -0.665 17.210 1.00 98.19 81 CYS A O 1
ATOM 632 N N . ARG A 1 82 ? 3.016 1.120 17.338 1.00 96.81 82 ARG A N 1
ATOM 633 C CA . ARG A 1 82 ? 2.814 1.037 18.797 1.00 96.81 82 ARG A CA 1
ATOM 634 C C . ARG A 1 82 ? 2.108 -0.260 19.199 1.00 96.81 82 ARG A C 1
ATOM 636 O O . ARG A 1 82 ? 2.288 -0.753 20.307 1.00 96.81 82 ARG A O 1
ATOM 643 N N . ASP A 1 83 ? 1.317 -0.809 18.282 1.00 95.25 83 ASP A N 1
ATOM 644 C CA . ASP A 1 83 ? 0.735 -2.144 18.357 1.00 95.25 83 ASP A CA 1
ATOM 645 C C . ASP A 1 83 ? 1.363 -3.050 17.287 1.00 95.25 83 ASP A C 1
ATOM 647 O O . ASP A 1 83 ? 1.030 -2.953 16.106 1.00 95.25 83 ASP A O 1
ATOM 651 N N . GLY A 1 84 ? 2.263 -3.943 17.707 1.00 96.06 84 GLY A N 1
ATOM 652 C CA . GLY A 1 84 ? 2.982 -4.870 16.825 1.00 96.06 84 GLY A CA 1
ATOM 653 C C . GLY A 1 84 ? 2.229 -6.160 16.481 1.00 96.06 84 GLY A C 1
ATOM 654 O O . GLY A 1 84 ? 2.813 -7.064 15.884 1.00 96.06 84 GLY A O 1
ATOM 655 N N . ARG A 1 85 ? 0.952 -6.308 16.870 1.00 94.19 85 ARG A N 1
ATOM 656 C CA . ARG A 1 85 ? 0.166 -7.508 16.536 1.00 94.19 85 ARG A CA 1
ATOM 657 C C . ARG A 1 85 ? -0.035 -7.618 15.026 1.00 94.19 85 ARG A C 1
ATOM 659 O O . ARG A 1 85 ? -0.246 -6.629 14.336 1.00 94.19 85 ARG A O 1
ATOM 666 N N . ARG A 1 86 ? -0.047 -8.836 14.493 1.00 94.69 86 ARG A N 1
ATOM 667 C CA . ARG A 1 86 ? -0.232 -9.051 13.050 1.00 94.69 86 ARG A CA 1
ATOM 668 C C . ARG A 1 86 ? -1.600 -8.561 12.552 1.00 94.69 86 ARG A C 1
ATOM 670 O O . ARG A 1 86 ? -2.560 -8.538 13.337 1.00 94.69 86 ARG A O 1
ATOM 677 N N . PRO A 1 87 ? -1.714 -8.204 11.254 1.00 95.00 87 PRO A N 1
ATOM 678 C CA . PRO A 1 87 ? -3.010 -7.997 10.628 1.00 95.00 87 PRO A CA 1
ATOM 679 C C . PRO A 1 87 ? -3.932 -9.185 10.899 1.00 95.00 87 PRO A C 1
ATOM 681 O O . PRO A 1 87 ? -3.502 -10.336 10.898 1.00 95.00 87 PRO A O 1
ATOM 684 N N . ILE A 1 88 ? -5.205 -8.896 11.141 1.00 92.25 88 ILE A N 1
ATOM 685 C CA . ILE A 1 88 ? -6.223 -9.910 11.427 1.00 92.25 88 ILE A CA 1
ATOM 686 C C . ILE A 1 88 ? -6.444 -10.796 10.205 1.00 92.25 88 ILE A C 1
ATOM 688 O O . ILE A 1 88 ? -6.684 -11.994 10.329 1.00 92.25 88 ILE A O 1
ATOM 692 N N . GLN A 1 89 ? -6.424 -10.176 9.026 1.00 91.56 89 GLN A N 1
ATOM 693 C CA . GLN A 1 89 ? -6.759 -10.825 7.774 1.00 91.56 89 GLN A CA 1
ATOM 694 C C . GLN A 1 89 ? -6.160 -10.058 6.593 1.00 91.56 89 GLN A C 1
ATOM 696 O O . GLN A 1 89 ? -5.869 -8.866 6.711 1.00 91.56 89 GLN A O 1
ATOM 701 N N . SER A 1 90 ? -6.025 -10.712 5.439 1.00 93.38 90 SER A N 1
ATOM 702 C CA . SER A 1 90 ? -5.687 -10.049 4.178 1.00 93.38 90 SER A CA 1
ATOM 703 C C . SER A 1 90 ? -6.536 -10.556 3.009 1.00 93.38 90 SER A C 1
ATOM 705 O O . SER A 1 90 ? -7.011 -11.687 3.040 1.00 93.38 90 SER A O 1
ATOM 707 N N . ARG A 1 91 ? -6.751 -9.723 1.983 1.00 91.62 91 ARG A N 1
ATOM 708 C CA . ARG A 1 91 ? -7.483 -10.086 0.755 1.00 91.62 91 ARG A CA 1
ATOM 709 C C . ARG A 1 91 ? -6.947 -9.358 -0.470 1.00 91.62 91 ARG A C 1
ATOM 711 O O . ARG A 1 91 ? -6.422 -8.251 -0.366 1.00 91.62 91 ARG A O 1
ATOM 718 N N . ALA A 1 92 ? -7.151 -9.952 -1.640 1.00 93.88 92 ALA A N 1
ATOM 719 C CA . ALA A 1 92 ? -6.944 -9.284 -2.917 1.00 93.88 92 ALA A CA 1
ATOM 720 C C . ALA A 1 92 ? -8.095 -8.314 -3.230 1.00 93.88 92 ALA A C 1
ATOM 722 O O . ALA A 1 92 ? -9.271 -8.645 -3.063 1.00 93.88 92 ALA A O 1
ATOM 723 N N . LEU A 1 93 ? -7.738 -7.131 -3.721 1.00 92.44 93 LEU A N 1
ATOM 724 C CA . LEU A 1 93 ? -8.650 -6.055 -4.102 1.00 92.44 93 LEU A CA 1
ATOM 725 C C . LEU A 1 93 ? -8.208 -5.512 -5.464 1.00 92.44 93 LEU A C 1
ATOM 727 O O . LEU A 1 93 ? -7.014 -5.380 -5.710 1.00 92.44 93 LEU A O 1
ATOM 731 N N . THR A 1 94 ? -9.142 -5.193 -6.353 1.00 91.62 94 THR A N 1
ATOM 732 C CA . THR A 1 94 ? -8.846 -4.458 -7.592 1.00 91.62 94 THR A CA 1
ATOM 733 C C . THR A 1 94 ? -9.674 -3.182 -7.628 1.00 91.62 94 THR A C 1
ATOM 735 O O . THR A 1 94 ? -10.891 -3.239 -7.443 1.00 91.62 94 THR A O 1
ATOM 738 N N . LEU A 1 95 ? -9.018 -2.040 -7.855 1.00 87.25 95 LEU A N 1
ATOM 739 C CA . LEU A 1 95 ? -9.673 -0.738 -8.006 1.00 87.25 95 LEU A CA 1
ATOM 740 C C . LEU A 1 95 ? -9.526 -0.221 -9.433 1.00 87.25 95 LEU A C 1
ATOM 742 O O . LEU A 1 95 ? -8.471 -0.364 -10.049 1.00 87.25 95 LEU A O 1
ATOM 746 N N . ASN A 1 96 ? -10.553 0.464 -9.930 1.00 85.81 96 ASN A N 1
ATOM 747 C CA . ASN A 1 96 ? -10.518 1.134 -11.228 1.00 85.81 96 ASN A CA 1
ATOM 748 C C . ASN A 1 96 ? -9.766 2.481 -11.165 1.00 85.81 96 ASN A C 1
ATOM 750 O O . ASN A 1 96 ? -10.305 3.517 -11.532 1.00 85.81 96 ASN A O 1
ATOM 754 N N . HIS A 1 97 ? -8.543 2.481 -10.639 1.00 87.25 97 HIS A N 1
ATOM 755 C CA . HIS A 1 97 ? -7.633 3.629 -10.602 1.00 87.25 97 HIS A CA 1
ATOM 756 C C . HIS A 1 97 ? -6.365 3.287 -11.383 1.00 87.25 97 HIS A C 1
ATOM 758 O O . HIS A 1 97 ? -5.984 2.118 -11.463 1.00 87.25 97 HIS A O 1
ATOM 764 N N . GLN A 1 98 ? -5.674 4.299 -11.909 1.00 87.88 98 GLN A N 1
ATOM 765 C CA . GLN A 1 98 ? -4.413 4.081 -12.610 1.00 87.88 98 GLN A CA 1
ATOM 766 C C . GLN A 1 98 ? -3.241 4.153 -11.640 1.00 87.88 98 GLN A C 1
ATOM 768 O O . GLN A 1 98 ? -3.022 5.179 -11.000 1.00 87.88 98 GLN A O 1
ATOM 773 N N . LEU A 1 99 ? -2.457 3.077 -11.579 1.00 93.00 99 LEU A N 1
ATOM 774 C CA . LEU A 1 99 ? -1.138 3.086 -10.950 1.00 93.00 99 LEU A CA 1
ATOM 775 C C . LEU A 1 99 ? -0.119 3.749 -11.879 1.00 93.00 99 LEU A C 1
ATOM 777 O O . LEU A 1 99 ? -0.089 3.436 -13.067 1.00 93.00 99 LEU A O 1
ATOM 781 N N . TYR A 1 100 ? 0.747 4.601 -11.337 1.00 92.69 100 TYR A N 1
ATOM 782 C CA . TYR A 1 100 ? 1.856 5.221 -12.063 1.00 92.69 100 TYR A CA 1
ATOM 783 C C . TYR A 1 100 ? 3.118 5.315 -11.197 1.00 92.69 100 TYR A C 1
ATOM 785 O O . TYR A 1 100 ? 3.031 5.369 -9.974 1.00 92.69 100 TYR A O 1
ATOM 793 N N . PHE A 1 101 ? 4.294 5.349 -11.824 1.00 93.62 101 PHE A N 1
ATOM 794 C CA . PHE A 1 101 ? 5.593 5.523 -11.173 1.00 93.62 101 PHE A CA 1
ATOM 795 C C . PHE A 1 101 ? 6.111 6.944 -11.388 1.00 93.62 101 PHE A C 1
ATOM 797 O O . PHE A 1 101 ? 6.218 7.409 -12.526 1.00 93.62 101 PHE A O 1
ATOM 804 N N . ALA A 1 102 ? 6.422 7.648 -10.303 1.00 91.50 102 ALA A N 1
ATOM 805 C CA . ALA A 1 102 ? 6.850 9.041 -10.370 1.00 91.50 102 ALA A CA 1
ATOM 806 C C . ALA A 1 102 ? 7.735 9.450 -9.190 1.00 91.50 102 ALA A C 1
ATOM 808 O O . ALA A 1 102 ? 7.782 8.771 -8.168 1.00 91.50 102 ALA A O 1
ATOM 809 N N . GLY A 1 103 ? 8.427 10.581 -9.330 1.00 87.88 103 GLY A N 1
ATOM 810 C CA . GLY A 1 103 ? 9.356 11.090 -8.321 1.00 87.88 103 GLY A CA 1
ATOM 811 C C . GLY A 1 103 ? 10.560 10.167 -8.104 1.00 87.88 103 GLY A C 1
ATOM 812 O O . GLY A 1 103 ? 10.804 9.248 -8.885 1.00 87.88 103 GLY A O 1
ATOM 813 N N . THR A 1 104 ? 11.310 10.394 -7.026 1.00 84.88 104 THR A N 1
ATOM 814 C CA . THR A 1 104 ? 12.524 9.623 -6.717 1.00 84.88 104 THR A CA 1
ATOM 815 C C . THR A 1 104 ? 12.505 9.171 -5.265 1.00 84.88 104 THR A C 1
ATOM 817 O O . THR A 1 104 ? 12.400 9.981 -4.347 1.00 84.88 104 THR A O 1
ATOM 820 N N . SER A 1 105 ? 12.640 7.865 -5.038 1.00 81.88 105 SER A N 1
ATOM 821 C CA . SER A 1 105 ? 12.831 7.300 -3.704 1.00 81.88 105 SER A CA 1
ATOM 822 C C . SER A 1 105 ? 14.313 7.061 -3.436 1.00 81.88 105 SER A C 1
ATOM 824 O O . SER A 1 105 ? 14.970 6.316 -4.161 1.00 81.88 105 SER A O 1
ATOM 826 N N . HIS A 1 106 ? 14.831 7.623 -2.342 1.00 80.12 106 HIS A N 1
ATOM 827 C CA . HIS A 1 106 ? 16.197 7.344 -1.879 1.00 80.12 106 HIS A CA 1
ATOM 828 C C . HIS A 1 106 ? 16.380 5.894 -1.413 1.00 80.12 106 HIS A C 1
ATOM 830 O O . HIS A 1 106 ? 17.468 5.340 -1.533 1.00 80.12 106 HIS A O 1
ATOM 836 N N . ILE A 1 107 ? 15.306 5.278 -0.911 1.00 79.25 107 ILE A N 1
ATOM 837 C CA . ILE A 1 107 ? 15.298 3.893 -0.429 1.00 79.25 107 ILE A CA 1
ATOM 838 C C . ILE A 1 107 ? 15.377 2.930 -1.608 1.00 79.25 107 ILE A C 1
ATOM 840 O O . ILE A 1 107 ? 16.214 2.032 -1.634 1.00 79.25 107 ILE A O 1
ATOM 844 N N . TRP A 1 108 ? 14.512 3.138 -2.599 1.00 81.50 108 TRP A N 1
ATOM 845 C CA . TRP A 1 108 ? 14.410 2.234 -3.737 1.00 81.50 108 TRP A CA 1
ATOM 846 C C . TRP A 1 108 ? 15.369 2.582 -4.870 1.00 81.50 108 TRP A C 1
ATOM 848 O O . TRP A 1 108 ? 15.492 1.784 -5.793 1.00 81.50 108 TRP A O 1
ATOM 858 N N . LYS A 1 109 ? 16.056 3.731 -4.811 1.00 84.25 109 LYS A N 1
ATOM 859 C CA . LYS A 1 109 ? 16.949 4.230 -5.872 1.00 84.25 109 LYS A CA 1
ATOM 860 C C . LYS A 1 109 ? 16.260 4.205 -7.245 1.00 84.25 109 LYS A C 1
ATOM 862 O O . LYS A 1 109 ? 16.804 3.717 -8.229 1.00 84.25 109 LYS A O 1
ATOM 867 N N . GLY A 1 110 ? 15.014 4.669 -7.262 1.00 87.25 110 GLY A N 1
ATOM 868 C CA . GLY A 1 110 ? 14.114 4.660 -8.411 1.00 87.25 110 GLY A CA 1
ATOM 869 C C . GLY A 1 110 ? 12.756 5.236 -8.024 1.00 87.25 110 GLY A C 1
ATOM 870 O O . GLY A 1 110 ? 12.538 5.604 -6.863 1.00 87.25 110 GLY A O 1
ATOM 871 N N . SER A 1 111 ? 11.845 5.330 -8.985 1.00 91.62 111 SER A N 1
ATOM 872 C CA . SER A 1 111 ? 10.538 5.936 -8.743 1.00 91.62 111 SER A CA 1
ATOM 873 C C . SER A 1 111 ? 9.600 5.015 -7.957 1.00 91.62 111 SER A C 1
ATOM 875 O O . SER A 1 111 ? 9.396 3.867 -8.362 1.00 91.62 111 SER A O 1
ATOM 877 N N . PRO A 1 112 ? 9.014 5.485 -6.841 1.00 93.44 112 PRO A N 1
ATOM 878 C CA . PRO A 1 112 ? 7.913 4.793 -6.182 1.00 93.44 112 PRO A CA 1
ATOM 879 C C . PRO A 1 112 ? 6.626 4.853 -7.021 1.00 93.44 112 PRO A C 1
ATOM 881 O O . PRO A 1 112 ? 6.530 5.634 -7.972 1.00 93.44 112 PRO A O 1
ATOM 884 N N . CYS A 1 113 ? 5.630 4.035 -6.668 1.00 94.75 113 CYS A N 1
ATOM 885 C CA . CYS A 1 113 ? 4.318 4.066 -7.310 1.00 94.75 113 CYS A CA 1
ATOM 886 C C . CYS A 1 113 ? 3.272 4.869 -6.526 1.00 94.75 113 CYS A C 1
ATOM 888 O O . CYS A 1 113 ? 3.238 4.855 -5.298 1.00 94.75 113 CYS A O 1
ATOM 890 N N . PHE A 1 114 ? 2.338 5.462 -7.257 1.00 94.31 114 PHE A N 1
ATOM 891 C CA . PHE A 1 114 ? 1.153 6.161 -6.770 1.00 94.31 114 PHE A CA 1
ATOM 892 C C . PHE A 1 114 ? -0.075 5.694 -7.556 1.00 94.31 114 PHE A C 1
ATOM 894 O O . PHE A 1 114 ? 0.062 4.982 -8.552 1.00 94.31 114 PHE A O 1
ATOM 901 N N . ILE A 1 115 ? -1.266 6.102 -7.127 1.00 92.12 115 ILE A N 1
ATOM 902 C CA . ILE A 1 115 ? -2.510 5.896 -7.865 1.00 92.12 115 ILE A CA 1
ATOM 903 C C . ILE A 1 115 ? -3.188 7.237 -8.106 1.00 92.12 115 ILE A C 1
ATOM 905 O O . ILE A 1 115 ? -3.027 8.180 -7.333 1.00 92.12 115 ILE A O 1
ATOM 909 N N . THR A 1 116 ? -3.939 7.338 -9.195 1.00 87.06 116 THR A N 1
ATOM 910 C CA . THR A 1 116 ? -4.735 8.532 -9.473 1.00 87.06 116 THR A CA 1
ATOM 911 C C . THR A 1 116 ? -5.739 8.780 -8.358 1.00 87.06 116 THR A C 1
ATOM 913 O O . THR A 1 116 ? -6.309 7.842 -7.800 1.00 87.06 116 THR A O 1
ATOM 916 N N . HIS A 1 117 ? -6.008 10.055 -8.069 1.00 82.00 117 HIS A N 1
ATOM 917 C CA . HIS A 1 117 ? -7.103 10.406 -7.170 1.00 82.00 117 HIS A CA 1
ATOM 918 C C . HIS A 1 117 ? -8.422 9.934 -7.782 1.00 82.00 117 HIS A C 1
ATOM 920 O O . HIS A 1 117 ? -9.194 9.263 -7.109 1.00 82.00 117 HIS A O 1
ATOM 926 N N . ALA A 1 118 ? -8.661 10.197 -9.072 1.00 77.31 118 ALA A N 1
ATOM 927 C CA . ALA A 1 118 ? -9.877 9.800 -9.789 1.00 77.31 118 ALA A CA 1
ATOM 928 C C . ALA A 1 118 ? -9.839 8.358 -10.324 1.00 77.31 118 ALA A C 1
ATOM 930 O O . ALA A 1 118 ? -8.783 7.937 -10.813 1.00 77.31 118 ALA A O 1
ATOM 931 N N . PRO A 1 119 ? -10.973 7.624 -10.289 1.00 76.69 119 PRO A N 1
ATOM 932 C CA . PRO A 1 119 ? -11.131 6.425 -11.091 1.00 76.69 119 PRO A CA 1
ATOM 933 C C . PRO A 1 119 ? -10.956 6.721 -12.582 1.00 76.69 119 PRO A C 1
ATOM 935 O O . PRO A 1 119 ? -11.197 7.838 -13.041 1.00 76.69 119 PRO A O 1
ATOM 938 N N . LEU A 1 120 ? -10.585 5.707 -13.354 1.00 71.75 120 LEU A N 1
ATOM 939 C CA . LEU A 1 120 ? -10.551 5.804 -14.808 1.00 71.75 120 LEU A CA 1
ATOM 940 C C . LEU A 1 120 ? -11.977 5.867 -15.370 1.00 71.75 120 LEU A C 1
ATOM 942 O O . LEU A 1 120 ? -12.830 5.044 -15.023 1.00 71.75 120 LEU A O 1
ATOM 946 N N . HIS A 1 121 ? -12.239 6.834 -16.253 1.00 61.56 121 HIS A N 1
ATOM 947 C CA . HIS A 1 121 ? -13.515 6.921 -16.959 1.00 61.56 121 HIS A CA 1
ATOM 948 C C . HIS A 1 121 ? -13.665 5.727 -17.904 1.00 61.56 121 HIS A C 1
ATOM 950 O O . HIS A 1 121 ? -12.876 5.557 -18.829 1.00 61.56 121 HIS A O 1
ATOM 956 N N . VAL A 1 122 ? -14.709 4.926 -17.694 1.00 51.38 122 VAL A N 1
ATOM 957 C CA . VAL A 1 122 ? -15.137 3.924 -18.672 1.00 51.38 122 VAL A CA 1
ATOM 958 C C . VAL A 1 122 ? -16.058 4.638 -19.659 1.00 51.38 122 VAL A C 1
ATOM 960 O O . VAL A 1 122 ? -17.175 5.013 -19.290 1.00 51.38 122 VAL A O 1
ATOM 963 N N . SER A 1 123 ? -15.605 4.874 -20.893 1.00 43.09 123 SER A N 1
ATOM 964 C CA . SER A 1 123 ? -16.481 5.342 -21.970 1.00 43.09 123 SER A CA 1
ATOM 965 C C . SER A 1 123 ? -17.587 4.305 -22.170 1.00 43.09 123 SER A C 1
ATOM 967 O O . SER A 1 123 ? -17.340 3.154 -22.513 1.00 43.09 123 SER A O 1
ATOM 969 N N . ALA A 1 124 ? -18.840 4.696 -21.933 1.00 42.06 124 ALA A N 1
ATOM 970 C CA . ALA A 1 124 ? -20.001 3.819 -22.110 1.00 42.06 124 ALA A CA 1
ATOM 971 C C . ALA A 1 124 ? -20.332 3.540 -23.594 1.00 42.06 124 ALA A C 1
ATOM 973 O O . ALA A 1 124 ? -21.345 2.905 -23.880 1.00 42.06 124 ALA A O 1
ATOM 974 N N . GLU A 1 125 ? -19.515 4.048 -24.517 1.00 41.34 125 GLU A N 1
ATOM 975 C CA . GLU A 1 125 ? -19.788 4.126 -25.956 1.00 41.34 125 GLU A CA 1
ATOM 976 C C . GLU A 1 125 ? -19.138 2.980 -26.742 1.00 41.34 125 GLU A C 1
ATOM 978 O O . GLU A 1 125 ? -19.605 2.627 -27.823 1.00 41.34 125 GLU A O 1
ATOM 983 N N . ASP A 1 126 ? -18.149 2.303 -26.157 1.00 39.22 126 ASP A N 1
ATOM 984 C CA . ASP A 1 126 ? -17.535 1.117 -26.745 1.00 39.22 126 ASP A CA 1
ATOM 985 C C . ASP A 1 126 ? -18.340 -0.130 -26.354 1.00 39.22 126 ASP A C 1
ATOM 987 O O . ASP A 1 126 ? -17.919 -0.971 -25.559 1.00 39.22 126 ASP A O 1
ATOM 991 N N . GLY A 1 127 ? -19.538 -0.260 -26.932 1.00 35.81 127 GLY A N 1
ATOM 992 C CA . GLY A 1 127 ? -20.408 -1.446 -26.867 1.00 35.81 127 GLY A CA 1
ATOM 993 C C . GLY A 1 127 ? -19.829 -2.697 -27.550 1.00 35.81 127 GLY A C 1
ATOM 994 O O . GLY A 1 127 ? -20.577 -3.559 -28.009 1.00 35.81 127 GLY A O 1
ATOM 995 N N . GLY A 1 128 ? -18.504 -2.799 -27.648 1.00 33.94 128 GLY A N 1
ATOM 996 C CA . GLY A 1 128 ? -17.803 -3.967 -28.148 1.00 33.94 128 GLY A CA 1
ATOM 997 C C . GLY A 1 128 ? -17.725 -5.039 -27.069 1.00 33.94 128 GLY A C 1
ATOM 998 O O . GLY A 1 128 ? -17.225 -4.813 -25.968 1.00 33.94 128 GLY A O 1
ATOM 999 N N . SER A 1 129 ? -18.196 -6.235 -27.403 1.00 39.16 129 SER A N 1
ATOM 1000 C CA . SER A 1 129 ? -17.852 -7.485 -26.727 1.00 39.16 129 SER A CA 1
ATOM 1001 C C . SER A 1 129 ? -16.335 -7.714 -26.825 1.00 39.16 129 SER A C 1
ATOM 1003 O O . SER A 1 129 ? -15.864 -8.487 -27.656 1.00 39.16 129 SER A O 1
ATOM 1005 N N . VAL A 1 130 ? -15.556 -7.020 -26.000 1.00 37.09 130 VAL A N 1
ATOM 1006 C CA . VAL A 1 130 ? -14.152 -7.345 -25.754 1.00 37.09 130 VAL A CA 1
ATOM 1007 C C . VAL A 1 130 ? -14.132 -8.245 -24.530 1.00 37.09 130 VAL A C 1
ATOM 1009 O O . VAL A 1 130 ? -14.675 -7.880 -23.485 1.00 37.09 130 VAL A O 1
ATOM 1012 N N . ALA A 1 131 ? -13.591 -9.452 -24.696 1.00 38.75 131 ALA A N 1
ATOM 1013 C CA . ALA A 1 131 ? -13.488 -10.455 -23.647 1.00 38.75 131 ALA A CA 1
ATOM 1014 C C . ALA A 1 131 ? -12.936 -9.828 -22.355 1.00 38.75 131 ALA A C 1
ATOM 1016 O O . ALA A 1 131 ? -12.025 -9.000 -22.404 1.00 38.75 131 ALA A O 1
ATOM 1017 N N . ASP A 1 132 ? -13.465 -10.238 -21.200 1.00 39.06 132 ASP A N 1
ATOM 1018 C CA . ASP A 1 132 ? -13.193 -9.657 -19.873 1.00 39.06 132 ASP A CA 1
ATOM 1019 C C . ASP A 1 132 ? -11.703 -9.584 -19.462 1.00 39.06 132 ASP A C 1
ATOM 1021 O O . A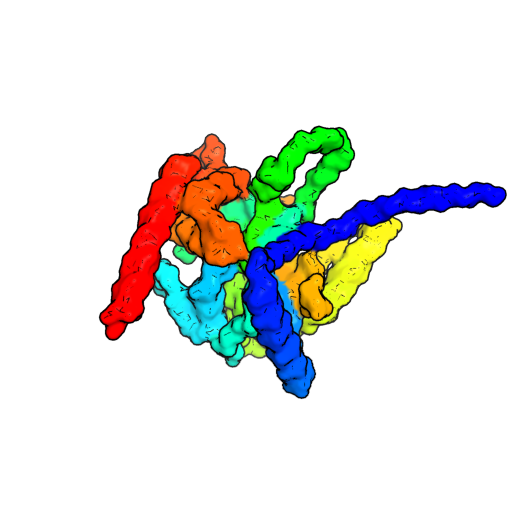SP A 1 132 ? -11.368 -8.979 -18.444 1.00 39.06 132 ASP A O 1
ATOM 1025 N N . GLY A 1 133 ? -10.789 -10.140 -20.263 1.00 36.72 133 GLY A N 1
ATOM 1026 C CA . GLY A 1 133 ? -9.343 -10.030 -20.089 1.00 36.72 133 GLY A CA 1
ATOM 1027 C C . GLY A 1 133 ? -8.716 -8.696 -20.520 1.00 36.72 133 GLY A C 1
ATOM 1028 O O . GLY A 1 133 ? -7.700 -8.317 -19.943 1.00 36.72 133 GLY A O 1
ATOM 1029 N N . GLU A 1 134 ? -9.286 -7.957 -21.483 1.00 36.94 134 GLU A N 1
ATOM 1030 C CA . GLU A 1 134 ? -8.620 -6.757 -22.040 1.00 36.94 134 GLU A CA 1
ATOM 1031 C C . GLU A 1 134 ? -8.954 -5.453 -21.299 1.00 36.94 134 GLU A C 1
ATOM 1033 O O . GLU A 1 134 ? -8.095 -4.580 -21.189 1.00 36.94 134 GLU A O 1
ATOM 1038 N N . ARG A 1 135 ? -10.144 -5.337 -20.689 1.00 42.62 135 ARG A N 1
ATOM 1039 C CA . ARG A 1 135 ? -10.551 -4.144 -19.910 1.00 42.62 135 ARG A CA 1
ATOM 1040 C C . ARG A 1 135 ? -9.776 -3.952 -18.598 1.00 42.62 135 ARG A C 1
ATOM 1042 O O . ARG A 1 135 ? -9.812 -2.874 -18.018 1.00 42.62 135 ARG A O 1
ATOM 1049 N N . ASN A 1 136 ? -9.100 -4.989 -18.103 1.00 49.31 136 ASN A N 1
ATOM 1050 C CA . ASN A 1 136 ? -8.550 -5.022 -16.742 1.00 49.31 136 ASN A CA 1
ATOM 1051 C C . ASN A 1 136 ? -7.064 -4.616 -16.657 1.00 49.31 136 ASN A C 1
ATOM 1053 O O . ASN A 1 136 ? -6.465 -4.662 -15.585 1.00 49.31 136 ASN A O 1
ATOM 1057 N N . CYS A 1 137 ? -6.435 -4.247 -17.778 1.00 52.38 137 CYS A N 1
ATOM 1058 C CA . CYS A 1 137 ? -5.004 -3.932 -17.818 1.00 52.38 137 CYS A CA 1
ATOM 1059 C C . CYS A 1 137 ? -4.651 -2.600 -17.129 1.00 52.38 137 CYS A C 1
ATOM 1061 O O . CYS A 1 137 ? -3.519 -2.434 -16.656 1.00 52.38 137 CYS A O 1
ATOM 1063 N N . ASP A 1 138 ? -5.622 -1.695 -16.996 1.00 66.69 138 ASP A N 1
ATOM 1064 C CA . ASP A 1 138 ? -5.423 -0.376 -16.397 1.00 66.69 138 ASP A CA 1
ATOM 1065 C C . ASP A 1 138 ? -5.781 -0.306 -14.912 1.00 66.69 138 ASP A C 1
ATOM 1067 O O . ASP A 1 138 ? -5.160 0.480 -14.190 1.00 66.69 138 ASP A O 1
ATOM 1071 N N . ALA A 1 139 ? -6.666 -1.186 -14.436 1.00 83.62 139 ALA A N 1
ATOM 1072 C CA . ALA A 1 139 ? -7.015 -1.289 -13.026 1.00 83.62 139 ALA A CA 1
ATOM 1073 C C . ALA A 1 139 ? -5.778 -1.570 -12.157 1.00 83.62 139 ALA A C 1
ATOM 1075 O O . ALA A 1 139 ? -4.774 -2.142 -12.605 1.00 83.62 139 ALA A O 1
ATOM 1076 N N . VAL A 1 140 ? -5.841 -1.145 -10.898 1.00 90.94 140 VAL A N 1
ATOM 1077 C CA . VAL A 1 140 ? -4.776 -1.368 -9.925 1.00 90.94 140 VAL A CA 1
ATOM 1078 C C . VAL A 1 140 ? -5.102 -2.579 -9.063 1.00 90.94 140 VAL A C 1
ATOM 1080 O O . VAL A 1 140 ? -6.127 -2.639 -8.381 1.00 90.94 140 VAL A O 1
ATOM 1083 N N . HIS A 1 141 ? -4.198 -3.552 -9.092 1.00 94.56 141 HIS A N 1
ATOM 1084 C CA . HIS A 1 141 ? -4.220 -4.703 -8.205 1.00 94.56 141 HIS A CA 1
ATOM 1085 C C . HIS A 1 141 ? -3.630 -4.326 -6.847 1.00 94.56 141 HIS A C 1
ATOM 1087 O O . HIS A 1 141 ? -2.523 -3.795 -6.751 1.00 94.56 141 HIS A O 1
ATOM 1093 N N . MET A 1 142 ? -4.390 -4.611 -5.797 1.00 95.69 142 MET A N 1
ATOM 1094 C CA . MET A 1 142 ? -4.087 -4.292 -4.411 1.00 95.69 142 MET A CA 1
ATOM 1095 C C . MET A 1 142 ? -4.172 -5.537 -3.526 1.00 95.69 142 MET A C 1
ATOM 1097 O O . MET A 1 142 ? -4.856 -6.514 -3.851 1.00 95.69 142 MET A O 1
ATOM 1101 N N . ARG A 1 143 ? -3.528 -5.466 -2.364 1.00 96.88 143 ARG A N 1
ATOM 1102 C CA . ARG A 1 143 ? -3.743 -6.368 -1.234 1.00 96.88 143 ARG A CA 1
ATOM 1103 C C . ARG A 1 143 ? -4.150 -5.513 -0.051 1.00 96.88 143 ARG A C 1
ATOM 1105 O O . ARG A 1 143 ? -3.432 -4.585 0.317 1.00 96.88 143 ARG A O 1
ATOM 1112 N N . MET A 1 144 ? -5.317 -5.804 0.503 1.00 96.69 144 MET A N 1
ATOM 1113 C CA . MET A 1 144 ? -5.811 -5.130 1.691 1.00 96.69 144 MET A CA 1
ATOM 1114 C C . MET A 1 144 ? -5.597 -5.973 2.937 1.00 96.69 144 MET A C 1
ATOM 1116 O O . MET A 1 144 ? -5.687 -7.198 2.875 1.00 96.69 144 MET A O 1
ATOM 1120 N N . TYR A 1 145 ? -5.332 -5.306 4.054 1.00 97.31 145 TYR A N 1
ATOM 1121 C CA . TYR A 1 145 ? -5.050 -5.911 5.348 1.00 97.31 145 TYR A CA 1
ATOM 1122 C C . TYR A 1 145 ? -5.971 -5.323 6.408 1.00 97.31 145 TYR A C 1
ATOM 1124 O O . TYR A 1 145 ? -6.067 -4.102 6.536 1.00 97.31 145 TYR A O 1
ATOM 1132 N N . LEU A 1 146 ? -6.647 -6.184 7.162 1.00 96.12 146 LEU A N 1
ATOM 1133 C CA . LEU A 1 146 ? -7.494 -5.773 8.269 1.00 96.12 146 LEU A CA 1
ATOM 1134 C C . LEU A 1 146 ? -6.603 -5.515 9.477 1.00 96.12 146 LEU A C 1
ATOM 1136 O O . LEU A 1 146 ? -6.075 -6.449 10.084 1.00 96.12 146 LEU A O 1
ATOM 1140 N N . VAL A 1 147 ? -6.425 -4.245 9.807 1.00 96.94 147 VAL A N 1
ATOM 1141 C CA . VAL A 1 147 ? -5.543 -3.784 10.880 1.00 96.94 147 VAL A CA 1
ATOM 1142 C C . VAL A 1 147 ? -6.339 -2.998 11.914 1.00 96.94 147 VAL A C 1
ATOM 1144 O O . VAL A 1 147 ? -7.472 -2.572 11.665 1.00 96.94 147 VAL A O 1
ATOM 1147 N N . ARG A 1 148 ? -5.752 -2.804 13.096 1.00 95.44 148 ARG A N 1
ATOM 1148 C CA . ARG A 1 148 ? -6.300 -1.859 14.073 1.00 95.44 148 ARG A CA 1
ATOM 1149 C C . ARG A 1 148 ? -6.098 -0.441 13.553 1.00 95.44 148 ARG A C 1
ATOM 1151 O O . ARG A 1 148 ? -5.109 -0.148 12.885 1.00 95.44 148 ARG A O 1
ATOM 1158 N N . GLU A 1 149 ? -7.016 0.456 13.892 1.00 95.81 149 GLU A N 1
ATOM 1159 C CA . GLU A 1 149 ? -6.956 1.855 13.457 1.00 95.81 149 GLU A CA 1
ATOM 1160 C C . GLU A 1 149 ? -5.650 2.546 13.893 1.00 95.81 149 GLU A C 1
ATOM 1162 O O . GLU A 1 149 ? -5.063 3.292 13.116 1.00 95.81 149 GLU A O 1
ATOM 1167 N N . SER A 1 150 ? -5.137 2.245 15.092 1.00 95.50 150 SER A N 1
ATOM 1168 C CA . SER A 1 150 ? -3.835 2.750 15.556 1.00 95.50 150 SER A CA 1
ATOM 1169 C C . SER A 1 150 ? -2.682 2.319 14.647 1.00 95.50 150 SER A C 1
ATOM 1171 O O . SER A 1 150 ? -1.842 3.142 14.299 1.00 95.50 150 SER A O 1
ATOM 1173 N N . GLN A 1 151 ? -2.676 1.056 14.212 1.00 97.31 151 GLN A N 1
ATOM 1174 C CA . GLN A 1 151 ? -1.661 0.520 13.303 1.00 97.31 151 GLN A CA 1
ATOM 1175 C C . GLN A 1 151 ? -1.727 1.200 11.938 1.00 97.31 151 GLN A C 1
ATOM 1177 O O . GLN A 1 151 ? -0.695 1.524 11.365 1.00 97.31 151 GLN A O 1
ATOM 1182 N N . PHE A 1 152 ? -2.933 1.450 11.420 1.00 97.06 152 PHE A N 1
ATOM 1183 C CA . PHE A 1 152 ? -3.096 2.180 10.166 1.00 97.06 152 PHE A CA 1
ATOM 1184 C C . PHE A 1 152 ? -2.464 3.570 10.232 1.00 97.06 152 PHE A C 1
ATOM 1186 O O . PHE A 1 152 ? -1.698 3.936 9.341 1.00 97.06 152 PHE A O 1
ATOM 1193 N N . TRP A 1 153 ? -2.717 4.318 11.306 1.00 95.44 153 TRP A N 1
ATOM 1194 C CA . TRP A 1 153 ? -2.106 5.632 11.484 1.00 95.44 153 TRP A CA 1
ATOM 1195 C C . TRP A 1 153 ? -0.591 5.567 11.698 1.00 95.44 153 TRP A C 1
ATOM 1197 O O . TRP A 1 153 ? 0.127 6.411 11.173 1.00 95.44 153 TRP A O 1
ATOM 1207 N N . ASP A 1 154 ? -0.077 4.549 12.383 1.00 97.06 154 ASP A N 1
ATOM 1208 C CA . ASP A 1 154 ? 1.370 4.352 12.540 1.00 97.06 154 ASP A CA 1
ATOM 12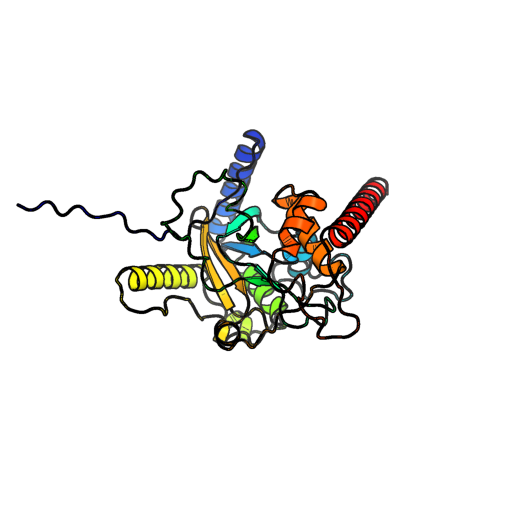09 C C . ASP A 1 154 ? 2.055 3.978 11.211 1.00 97.06 154 ASP A C 1
ATOM 1211 O O . ASP A 1 154 ? 3.191 4.381 10.954 1.00 97.06 154 ASP A O 1
ATOM 1215 N N . ILE A 1 155 ? 1.366 3.248 10.326 1.00 96.19 155 ILE A N 1
ATOM 1216 C CA . ILE A 1 155 ? 1.830 2.990 8.954 1.00 96.19 155 ILE A CA 1
ATOM 1217 C C . ILE A 1 155 ? 1.866 4.304 8.165 1.00 96.19 155 ILE A C 1
ATOM 1219 O O . ILE A 1 155 ? 2.879 4.610 7.538 1.00 96.19 155 ILE A O 1
ATOM 1223 N N . VAL A 1 156 ? 0.797 5.109 8.227 1.00 94.19 156 VAL A N 1
ATOM 1224 C CA . VAL A 1 156 ? 0.739 6.424 7.563 1.00 94.19 156 VAL A CA 1
ATOM 1225 C C . VAL A 1 156 ? 1.858 7.346 8.058 1.00 94.19 156 VAL A C 1
ATOM 1227 O O . VAL A 1 156 ? 2.487 8.019 7.239 1.00 94.19 156 VAL A O 1
ATOM 1230 N N . ALA A 1 157 ? 2.141 7.361 9.364 1.00 93.88 157 ALA A N 1
ATOM 1231 C CA . ALA A 1 157 ? 3.240 8.129 9.942 1.00 93.88 157 ALA A CA 1
ATOM 1232 C C . ALA A 1 157 ? 4.587 7.725 9.342 1.00 93.88 157 ALA A C 1
ATOM 1234 O O . ALA A 1 157 ? 5.292 8.565 8.784 1.00 93.88 157 ALA A O 1
ATOM 1235 N N . GLN A 1 158 ? 4.911 6.431 9.381 1.00 93.88 158 GLN A N 1
ATOM 1236 C CA . GLN A 1 158 ? 6.181 5.912 8.872 1.00 93.88 158 GLN A CA 1
ATOM 1237 C C . GLN A 1 158 ? 6.364 6.192 7.372 1.00 93.88 158 GLN A C 1
ATOM 1239 O O . GLN A 1 158 ? 7.437 6.632 6.958 1.00 93.88 158 GLN A O 1
ATOM 1244 N N . GLU A 1 159 ? 5.318 6.022 6.556 1.00 91.50 159 GLU A N 1
ATOM 1245 C CA . GLU A 1 159 ? 5.367 6.330 5.114 1.00 91.50 159 GLU A CA 1
ATOM 1246 C C . GLU A 1 159 ? 5.599 7.823 4.830 1.00 91.50 159 GLU A C 1
ATOM 1248 O O . GLU A 1 159 ? 6.145 8.195 3.788 1.00 91.50 159 GLU A O 1
ATOM 1253 N N . ASN A 1 160 ? 5.239 8.685 5.782 1.00 89.94 160 ASN A N 1
ATOM 1254 C CA . ASN A 1 160 ? 5.435 10.127 5.711 1.00 89.94 160 ASN A CA 1
ATOM 1255 C C . ASN A 1 160 ? 6.584 10.637 6.599 1.00 89.94 160 ASN A C 1
ATOM 1257 O O . ASN A 1 160 ? 6.753 11.849 6.725 1.00 89.94 160 ASN A O 1
ATOM 1261 N N . LYS A 1 161 ? 7.421 9.732 7.135 1.00 91.00 161 LYS A N 1
ATOM 1262 C CA . LYS A 1 161 ? 8.586 10.031 7.992 1.00 91.00 161 LYS A CA 1
ATOM 1263 C C . LYS A 1 161 ? 8.238 10.804 9.272 1.00 91.00 161 LYS A C 1
ATOM 1265 O O . LYS A 1 161 ? 9.014 11.646 9.718 1.00 91.00 161 LYS A O 1
ATOM 1270 N N . ILE A 1 162 ? 7.076 10.518 9.839 1.00 91.56 162 ILE A N 1
ATOM 1271 C CA . ILE A 1 162 ? 6.621 11.029 11.132 1.00 91.56 162 ILE A CA 1
ATOM 1272 C C . ILE A 1 162 ? 6.942 9.972 12.192 1.00 91.56 162 ILE A C 1
ATOM 1274 O O . ILE A 1 162 ? 6.773 8.777 11.944 1.00 91.56 162 ILE A O 1
ATOM 1278 N N . ASP A 1 163 ? 7.419 10.410 13.356 1.00 93.75 163 ASP A N 1
ATOM 1279 C CA . ASP A 1 163 ? 7.664 9.532 14.501 1.00 93.75 163 ASP A CA 1
ATOM 1280 C C . ASP A 1 163 ? 6.327 8.981 15.028 1.00 93.75 163 ASP A C 1
ATOM 1282 O O . ASP A 1 163 ? 5.434 9.744 15.398 1.00 93.75 163 ASP A O 1
ATOM 1286 N N . VAL A 1 164 ? 6.180 7.653 15.087 1.00 95.25 164 VAL A N 1
ATOM 1287 C CA . VAL A 1 164 ? 4.940 7.011 15.573 1.00 95.25 164 VAL A CA 1
ATOM 1288 C C . VAL A 1 164 ? 4.645 7.308 17.049 1.00 95.25 164 VAL A C 1
ATOM 1290 O O . VAL A 1 164 ? 3.518 7.102 17.500 1.00 95.25 164 VAL A O 1
ATOM 1293 N N . GLN A 1 165 ? 5.648 7.758 17.811 1.00 96.00 165 GLN A N 1
ATOM 1294 C CA . GLN A 1 165 ? 5.533 8.136 19.219 1.00 96.00 165 GLN A CA 1
ATOM 1295 C C . GLN A 1 165 ? 5.242 9.631 19.415 1.00 96.00 165 GLN A C 1
ATOM 1297 O O . GLN A 1 165 ? 5.038 10.051 20.555 1.00 96.00 165 GLN A O 1
ATOM 1302 N N . ASP A 1 166 ? 5.203 10.434 18.344 1.00 94.50 166 ASP A N 1
ATOM 1303 C CA . ASP A 1 166 ? 4.923 11.868 18.429 1.00 94.50 166 ASP A CA 1
ATOM 1304 C C . ASP A 1 166 ? 3.523 12.112 19.041 1.00 94.50 166 ASP A C 1
ATOM 1306 O O . ASP A 1 166 ? 2.504 11.739 18.448 1.00 94.50 166 ASP A O 1
ATOM 1310 N N . PRO A 1 167 ? 3.422 12.751 20.223 1.00 93.44 167 PRO A N 1
ATOM 1311 C CA . PRO A 1 167 ? 2.139 12.994 20.870 1.00 93.44 167 PRO A CA 1
ATOM 1312 C C . PRO A 1 167 ? 1.182 13.866 20.047 1.00 93.44 167 PRO A C 1
ATOM 1314 O O . PRO A 1 167 ? -0.034 13.707 20.183 1.00 93.44 167 PRO A O 1
ATOM 1317 N N . ASP A 1 168 ? 1.695 14.785 19.224 1.00 90.81 168 ASP A N 1
ATOM 1318 C CA . ASP A 1 168 ? 0.875 15.633 18.354 1.00 90.81 168 ASP A CA 1
ATOM 1319 C C . ASP A 1 168 ? 0.305 14.828 17.190 1.00 90.81 168 ASP A C 1
ATOM 1321 O O . ASP A 1 168 ? -0.890 14.941 16.901 1.00 90.81 168 ASP A O 1
ATOM 1325 N N . TRP A 1 169 ? 1.105 13.933 16.600 1.00 91.06 169 TRP A N 1
ATOM 1326 C CA . TRP A 1 169 ? 0.611 12.967 15.619 1.00 91.06 169 TRP A CA 1
ATOM 1327 C C . TRP A 1 169 ? -0.512 12.112 16.211 1.00 91.06 169 TRP A C 1
ATOM 1329 O O . TRP A 1 169 ? -1.613 12.042 15.662 1.00 91.06 169 TRP A O 1
ATOM 1339 N N . ILE A 1 170 ? -0.261 11.509 17.375 1.00 92.38 170 ILE A N 1
ATOM 1340 C CA . ILE A 1 170 ? -1.201 10.596 18.031 1.00 92.38 170 ILE A CA 1
ATOM 1341 C C . ILE A 1 170 ? -2.530 11.291 18.347 1.00 92.38 170 ILE A C 1
ATOM 1343 O O . ILE A 1 170 ? -3.589 10.707 18.123 1.00 92.38 170 ILE A O 1
ATOM 1347 N N . ARG A 1 171 ? -2.489 12.531 18.855 1.00 90.06 171 ARG A N 1
ATOM 1348 C CA . ARG A 1 171 ? -3.696 13.324 19.143 1.00 90.06 171 ARG A CA 1
ATOM 1349 C C . ARG A 1 171 ? -4.401 13.821 17.882 1.00 90.06 171 ARG A C 1
ATOM 1351 O O . ARG A 1 171 ? -5.616 13.998 17.913 1.00 90.06 171 ARG A O 1
ATOM 1358 N N . GLY A 1 172 ? -3.655 14.072 16.807 1.00 88.25 172 GLY A N 1
ATOM 1359 C CA . GLY A 1 172 ? -4.178 14.575 15.537 1.00 88.25 172 GLY A CA 1
ATOM 1360 C C . GLY A 1 172 ? -4.836 13.511 14.654 1.00 88.25 172 GLY A C 1
ATOM 1361 O O . GLY A 1 172 ? -5.587 13.860 13.742 1.00 88.25 172 GLY A O 1
ATOM 1362 N N . CYS A 1 173 ? -4.587 12.224 14.915 1.00 89.00 173 CYS A N 1
ATOM 1363 C CA . CYS A 1 173 ? -5.178 11.119 14.162 1.00 89.00 173 CYS A CA 1
ATOM 1364 C C . CYS A 1 173 ? -6.709 11.066 14.341 1.00 89.00 173 CYS A C 1
ATOM 1366 O O . CYS A 1 173 ? -7.199 10.956 15.468 1.00 89.00 173 CYS A O 1
ATOM 1368 N N . PRO A 1 174 ? -7.498 11.099 13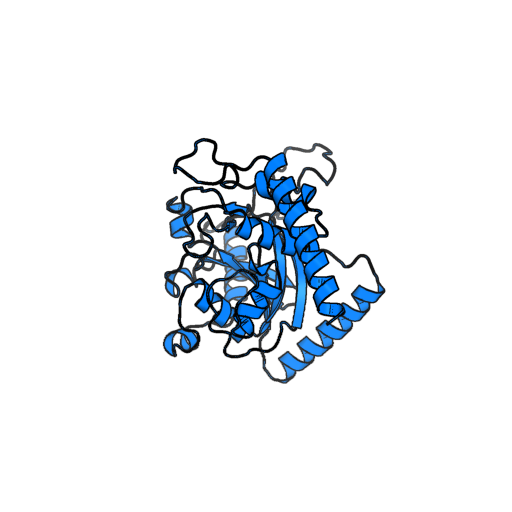.256 1.00 89.19 174 PRO A N 1
ATOM 1369 C CA . PRO A 1 174 ? -8.948 11.084 13.336 1.00 89.19 174 PRO A CA 1
ATOM 1370 C C . PRO A 1 174 ? -9.477 9.649 13.425 1.00 89.19 174 PRO A C 1
ATOM 1372 O O . PRO A 1 174 ? -8.801 8.672 13.103 1.00 89.19 174 PRO A O 1
ATOM 1375 N N . SER A 1 175 ? -10.759 9.539 13.763 1.00 91.19 175 SER A N 1
ATOM 1376 C CA . SER A 1 175 ? -11.507 8.292 13.598 1.00 91.19 175 SER A CA 1
ATOM 1377 C C . SER A 1 175 ? -11.621 7.929 12.114 1.00 91.19 175 SER A C 1
ATOM 1379 O O . SER A 1 175 ? -12.128 8.724 11.313 1.00 91.19 175 SER A O 1
ATOM 1381 N N . ALA A 1 176 ? -11.226 6.705 11.754 1.00 91.69 176 ALA A N 1
ATOM 1382 C CA . ALA A 1 176 ? -11.378 6.195 10.391 1.00 91.69 176 ALA A CA 1
ATOM 1383 C C . ALA A 1 176 ? -12.861 6.105 9.989 1.00 91.69 176 ALA A C 1
ATOM 1385 O O . ALA A 1 176 ? -13.216 6.356 8.838 1.00 91.69 176 ALA A O 1
ATOM 1386 N N . ALA A 1 177 ? -13.745 5.812 10.949 1.00 91.00 177 ALA A N 1
ATOM 1387 C CA . ALA A 1 177 ? -15.187 5.793 10.722 1.00 91.00 177 ALA A CA 1
ATOM 1388 C C . ALA A 1 177 ? -15.741 7.187 10.387 1.00 91.00 177 ALA A C 1
ATOM 1390 O O . ALA A 1 177 ? -16.580 7.302 9.495 1.00 91.00 177 ALA A O 1
ATOM 1391 N N . ASN A 1 178 ? -15.243 8.237 11.051 1.00 90.19 178 ASN A N 1
ATOM 1392 C CA . ASN A 1 178 ? -15.667 9.612 10.775 1.00 90.19 178 ASN A CA 1
ATOM 1393 C C . ASN A 1 178 ? -15.187 10.063 9.394 1.00 90.19 178 ASN A C 1
ATOM 1395 O O . ASN A 1 178 ? -15.966 10.638 8.643 1.00 90.19 178 ASN A O 1
ATOM 1399 N N . LEU A 1 179 ? -13.935 9.754 9.034 1.00 88.62 179 LEU A N 1
ATOM 1400 C CA . LEU A 1 179 ? -13.416 10.051 7.698 1.00 88.62 179 LEU A CA 1
ATOM 1401 C C . LEU A 1 179 ? -14.209 9.344 6.598 1.00 88.62 179 LEU A C 1
ATOM 1403 O O . LEU A 1 179 ? -14.505 9.957 5.576 1.00 88.62 179 LEU A O 1
ATOM 1407 N N . ALA A 1 180 ? -14.567 8.076 6.812 1.00 89.56 180 ALA A N 1
ATOM 1408 C CA . ALA A 1 180 ? -15.386 7.323 5.871 1.00 89.56 180 ALA A CA 1
ATOM 1409 C C . ALA A 1 180 ? -16.773 7.960 5.714 1.00 89.56 180 ALA A C 1
ATOM 1411 O O . ALA A 1 180 ? -17.199 8.203 4.592 1.00 89.56 180 ALA A O 1
ATOM 1412 N N . ALA A 1 181 ? -17.428 8.325 6.821 1.00 88.62 181 ALA A N 1
ATOM 1413 C CA . ALA A 1 181 ? -18.721 9.007 6.778 1.00 88.62 181 ALA A CA 1
ATOM 1414 C C . ALA A 1 181 ? -18.645 10.363 6.051 1.00 88.62 181 ALA A C 1
ATOM 1416 O O . ALA A 1 181 ? -19.541 10.698 5.281 1.00 88.62 181 ALA A O 1
ATOM 1417 N N . SER A 1 182 ? -17.568 11.132 6.253 1.00 84.62 182 SER A N 1
ATOM 1418 C CA . SER A 1 182 ? -17.339 12.385 5.522 1.00 84.62 182 SER A CA 1
ATOM 1419 C C . SER A 1 182 ? -17.124 12.160 4.023 1.00 84.62 182 SER A C 1
ATOM 1421 O O . SER A 1 182 ? -17.653 12.928 3.226 1.00 84.62 182 SER A O 1
ATOM 1423 N N . ALA A 1 183 ? -16.386 11.117 3.632 1.00 82.50 183 ALA A N 1
ATOM 1424 C CA . ALA A 1 183 ? -16.197 10.765 2.224 1.00 82.50 183 ALA A CA 1
ATOM 1425 C C . ALA A 1 183 ? -17.518 10.337 1.565 1.00 82.50 183 ALA A C 1
ATOM 1427 O O . ALA A 1 183 ? -17.856 10.817 0.489 1.00 82.50 183 ALA A O 1
ATOM 1428 N N . GLU A 1 184 ? -18.296 9.494 2.246 1.00 84.69 184 GLU A N 1
ATOM 1429 C CA . GLU A 1 184 ? -19.607 9.025 1.780 1.00 84.69 184 GLU A CA 1
ATOM 1430 C C . GLU A 1 184 ? -20.606 10.184 1.621 1.00 84.69 184 GLU A C 1
ATOM 1432 O O . GLU A 1 184 ? -21.391 10.199 0.674 1.00 84.69 184 GLU A O 1
ATOM 1437 N N . ALA A 1 185 ? -20.576 11.171 2.523 1.00 82.44 185 ALA A N 1
ATOM 1438 C CA . ALA A 1 185 ? -21.399 12.373 2.408 1.00 82.44 185 ALA A CA 1
ATOM 1439 C C . ALA A 1 185 ? -20.991 13.235 1.200 1.00 82.44 185 ALA A C 1
ATOM 1441 O O . ALA A 1 185 ? -21.855 13.679 0.446 1.00 82.44 185 ALA A O 1
ATOM 1442 N N . ALA A 1 186 ? -19.687 13.412 0.981 1.00 75.06 186 ALA A N 1
ATOM 1443 C CA . ALA A 1 186 ? -19.160 14.206 -0.123 1.00 75.06 186 ALA A CA 1
ATOM 1444 C C . ALA A 1 186 ? -19.490 13.601 -1.505 1.00 75.06 186 ALA A C 1
ATOM 1446 O O . ALA A 1 186 ? -19.868 14.326 -2.424 1.00 75.06 186 ALA A O 1
ATOM 1447 N N . GLU A 1 187 ? -19.446 12.270 -1.648 1.00 70.75 187 GLU A N 1
ATOM 1448 C CA . GLU A 1 187 ? -19.871 11.581 -2.882 1.00 70.75 187 GLU A CA 1
ATOM 1449 C C . GLU A 1 187 ? -21.368 11.802 -3.196 1.00 70.75 187 GLU A C 1
ATOM 1451 O O . GLU A 1 187 ? -21.768 11.908 -4.362 1.00 70.75 187 GLU A O 1
ATOM 1456 N N . GLN A 1 188 ? -22.224 11.894 -2.168 1.00 66.38 188 GLN A N 1
ATOM 1457 C CA . GLN A 1 188 ? -23.660 12.144 -2.350 1.00 66.38 188 GLN A CA 1
ATOM 1458 C C . GLN A 1 188 ? -23.958 13.564 -2.844 1.00 66.38 188 GLN A C 1
ATOM 1460 O O . GLN A 1 188 ? -24.935 13.754 -3.571 1.00 66.38 188 GLN A O 1
ATOM 1465 N N . GLU A 1 189 ? -23.151 14.551 -2.456 1.00 66.38 189 GLU A N 1
ATOM 1466 C CA . GLU A 1 189 ? -23.260 15.939 -2.925 1.00 66.38 189 GLU A CA 1
ATOM 1467 C C . GLU A 1 189 ? -22.814 16.071 -4.389 1.00 66.38 189 GLU A C 1
ATOM 1469 O O . GLU A 1 189 ? -23.532 16.646 -5.209 1.00 66.38 189 GLU A O 1
ATOM 1474 N N . GLU A 1 190 ? -21.707 15.425 -4.766 1.00 59.91 190 GLU A N 1
ATOM 1475 C CA . GLU A 1 190 ? -21.210 15.419 -6.149 1.00 59.91 190 GLU A CA 1
ATOM 1476 C C . GLU A 1 190 ? -22.205 14.735 -7.108 1.00 59.91 190 GLU A C 1
ATOM 1478 O O . GLU A 1 190 ? -22.493 15.237 -8.197 1.00 59.91 190 GLU A O 1
ATOM 1483 N N . THR A 1 191 ? -22.844 13.646 -6.663 1.00 56.66 191 THR A N 1
ATOM 1484 C CA . THR A 1 191 ? -23.912 12.961 -7.420 1.00 56.66 191 THR A CA 1
ATOM 1485 C C . THR A 1 191 ? -25.156 13.842 -7.618 1.00 56.66 191 THR A C 1
ATOM 1487 O O . THR A 1 191 ? -25.910 13.648 -8.574 1.00 56.66 191 THR A O 1
ATOM 1490 N N . ARG A 1 192 ? -25.381 14.830 -6.741 1.00 56.44 192 ARG A N 1
ATOM 1491 C CA . ARG A 1 192 ? -26.471 15.815 -6.852 1.00 56.44 192 ARG A CA 1
ATOM 1492 C C . ARG A 1 192 ? -26.128 16.999 -7.766 1.00 56.44 192 ARG A C 1
ATOM 1494 O O . ARG A 1 192 ? -26.993 17.839 -7.993 1.00 56.44 192 ARG A O 1
ATOM 1501 N N . GLY A 1 193 ? -24.928 17.031 -8.354 1.00 44.25 193 GLY A N 1
ATOM 1502 C CA . GLY A 1 193 ? -24.511 18.057 -9.314 1.00 44.25 193 GLY A CA 1
ATOM 1503 C C . GLY A 1 193 ? -23.944 19.327 -8.677 1.00 44.25 193 GLY A C 1
ATOM 1504 O O . GLY A 1 193 ? -23.793 20.333 -9.369 1.00 44.25 193 GLY A O 1
ATOM 1505 N N . GLU A 1 194 ? -23.605 19.293 -7.387 1.00 42.06 194 GLU A N 1
ATOM 1506 C CA . GLU A 1 194 ? -23.095 20.442 -6.637 1.00 42.06 194 GLU A CA 1
ATOM 1507 C C . GLU A 1 194 ? -21.600 20.251 -6.305 1.00 42.06 194 GLU A C 1
ATOM 1509 O O . GLU A 1 194 ? -21.225 19.874 -5.204 1.00 42.06 194 GLU A O 1
ATOM 1514 N N . GLY A 1 195 ? -20.726 20.534 -7.280 1.00 42.59 195 GLY A N 1
ATOM 1515 C CA . GLY A 1 195 ? -19.276 20.712 -7.076 1.00 42.59 195 GLY A CA 1
ATOM 1516 C C . GLY A 1 195 ? -18.391 19.454 -7.174 1.00 42.59 195 GLY A C 1
ATOM 1517 O O . GLY A 1 195 ? -18.719 18.390 -6.671 1.00 42.59 195 GLY A O 1
ATOM 1518 N N . GLN A 1 196 ? -17.213 19.605 -7.799 1.00 42.97 196 GLN A N 1
ATOM 1519 C CA . GLN A 1 196 ? -16.216 18.544 -8.070 1.00 42.97 196 GLN A CA 1
ATOM 1520 C C . GLN A 1 196 ? -15.199 18.310 -6.925 1.00 42.97 196 GLN A C 1
ATOM 1522 O O . GLN A 1 196 ? -14.082 17.848 -7.156 1.00 42.97 196 GLN A O 1
ATOM 1527 N N . ASN A 1 197 ? -15.526 18.688 -5.686 1.00 41.81 197 ASN A N 1
ATOM 1528 C CA . ASN A 1 197 ? -14.545 18.774 -4.588 1.00 41.81 197 ASN A CA 1
ATOM 1529 C C . ASN A 1 197 ? -14.660 17.645 -3.546 1.00 41.81 197 ASN A C 1
ATOM 1531 O O . ASN A 1 197 ? -14.121 17.766 -2.446 1.00 41.81 197 ASN A O 1
ATOM 1535 N N . GLY A 1 198 ? -15.338 16.540 -3.868 1.00 42.47 198 GLY A N 1
ATOM 1536 C CA . GLY A 1 198 ? -15.781 15.532 -2.899 1.00 42.47 198 GLY A CA 1
ATOM 1537 C C . GLY A 1 198 ? -14.720 14.581 -2.326 1.00 42.47 198 GLY A C 1
ATOM 1538 O O . GLY A 1 198 ? -15.064 13.499 -1.855 1.00 42.47 198 GLY A O 1
ATOM 1539 N N . ARG A 1 199 ? -13.427 14.931 -2.347 1.00 52.62 199 ARG A N 1
ATOM 1540 C CA . ARG A 1 199 ? -12.373 14.094 -1.751 1.00 52.62 199 ARG A CA 1
ATOM 1541 C C . ARG A 1 199 ? -11.921 14.615 -0.405 1.00 52.62 199 ARG A C 1
ATOM 1543 O O . ARG A 1 199 ? -11.633 15.792 -0.218 1.00 52.62 199 ARG A O 1
ATOM 1550 N N . VAL A 1 200 ? -11.833 13.703 0.557 1.00 48.38 200 VAL A N 1
ATOM 1551 C CA . VAL A 1 200 ? -11.405 14.009 1.920 1.00 48.38 200 VAL A CA 1
ATOM 1552 C C . VAL A 1 200 ? -9.901 14.312 1.931 1.00 48.38 200 VAL A C 1
ATOM 1554 O O . VAL A 1 200 ? -9.069 13.432 2.126 1.00 48.38 200 VAL A O 1
ATOM 1557 N N . HIS A 1 201 ? -9.556 15.590 1.770 1.00 53.47 201 HIS A N 1
ATOM 1558 C CA . HIS A 1 201 ? -8.203 16.168 1.860 1.00 53.47 201 HIS A CA 1
ATOM 1559 C C . HIS A 1 201 ? -7.622 16.182 3.287 1.00 53.47 201 HIS A C 1
ATOM 1561 O O . HIS A 1 201 ? -6.975 17.141 3.714 1.00 53.47 201 HIS A O 1
ATOM 1567 N N . PHE A 1 202 ? -7.919 15.171 4.100 1.00 51.69 202 PHE A N 1
ATOM 1568 C CA . PHE A 1 202 ? -7.590 15.218 5.521 1.00 51.69 202 PHE A CA 1
ATOM 1569 C C . PHE A 1 202 ? -6.075 15.127 5.773 1.00 51.69 202 PHE A C 1
ATOM 1571 O O . PHE A 1 202 ? -5.539 15.910 6.558 1.00 51.69 202 PHE A O 1
ATOM 1578 N N . LEU A 1 203 ? -5.372 14.226 5.078 1.00 55.03 203 LEU A N 1
ATOM 1579 C CA . LEU A 1 203 ? -3.932 14.032 5.278 1.00 55.03 203 LEU A CA 1
ATOM 1580 C C . LEU A 1 203 ? -3.054 15.107 4.610 1.00 55.03 203 LEU A C 1
ATOM 1582 O O . LEU A 1 203 ? -1.959 15.345 5.118 1.00 55.03 203 LEU A O 1
ATOM 1586 N N . ASP A 1 204 ? -3.554 15.835 3.598 1.00 54.78 204 ASP A N 1
ATOM 1587 C CA . ASP A 1 204 ? -2.829 16.947 2.947 1.00 54.78 204 ASP A CA 1
ATOM 1588 C C . ASP A 1 204 ? -2.399 18.031 3.966 1.00 54.78 204 ASP A C 1
ATOM 1590 O O . ASP A 1 204 ? -1.466 18.794 3.719 1.00 54.78 204 ASP A O 1
ATOM 1594 N N . ARG A 1 205 ? -3.076 18.108 5.125 1.00 52.28 205 ARG A N 1
ATOM 1595 C CA . ARG A 1 205 ? -2.778 19.056 6.214 1.00 52.28 205 ARG A CA 1
ATOM 1596 C C . ARG A 1 205 ? -1.944 18.486 7.364 1.00 52.28 205 ARG A C 1
ATOM 1598 O O . ARG A 1 205 ? -1.417 19.274 8.141 1.00 52.28 205 ARG A O 1
ATOM 1605 N N . LEU A 1 206 ? -1.846 17.164 7.502 1.00 54.66 206 LEU A N 1
ATOM 1606 C CA . LEU A 1 206 ? -1.250 16.511 8.681 1.00 54.66 206 LEU A CA 1
ATOM 1607 C C . LEU A 1 206 ? 0.067 15.800 8.393 1.00 54.66 206 LEU A C 1
ATOM 1609 O O . LEU A 1 206 ? 0.848 15.571 9.310 1.00 54.66 206 LEU A O 1
ATOM 1613 N N . ALA A 1 207 ? 0.329 15.475 7.131 1.00 59.88 207 ALA A N 1
ATOM 1614 C CA . ALA A 1 207 ? 1.573 14.860 6.714 1.00 59.88 207 ALA A CA 1
ATOM 1615 C C . ALA A 1 207 ? 2.141 15.617 5.505 1.00 59.88 207 ALA A C 1
ATOM 1617 O O . ALA A 1 207 ? 1.480 15.781 4.485 1.00 59.88 207 ALA A O 1
ATOM 1618 N N . GLY A 1 208 ? 3.387 16.084 5.609 1.00 65.88 208 GLY A N 1
ATOM 1619 C CA . GLY A 1 208 ? 4.107 16.736 4.504 1.00 65.88 208 GLY A CA 1
ATOM 1620 C C . GLY A 1 208 ? 4.833 15.757 3.571 1.00 65.88 208 GLY A C 1
ATOM 1621 O O . GLY A 1 208 ? 5.670 16.178 2.776 1.00 65.88 208 GLY A O 1
ATOM 1622 N N . GLY A 1 209 ? 4.598 14.451 3.722 1.00 80.12 209 GLY A N 1
ATOM 1623 C CA . GLY A 1 209 ? 5.294 13.408 2.974 1.00 80.12 209 GLY A CA 1
ATOM 1624 C C . GLY A 1 209 ? 4.671 13.110 1.608 1.00 80.12 209 GLY A C 1
ATOM 1625 O O . GLY A 1 209 ? 3.582 13.562 1.273 1.00 80.12 209 GLY A O 1
ATOM 1626 N N . MET A 1 210 ? 5.371 12.300 0.805 1.00 81.69 210 MET A N 1
ATOM 1627 C CA . MET A 1 210 ? 4.938 11.940 -0.556 1.00 81.69 210 MET A CA 1
ATOM 1628 C C . MET A 1 210 ? 3.655 11.096 -0.597 1.00 81.69 210 MET A C 1
ATOM 1630 O O . MET A 1 210 ? 3.114 10.898 -1.678 1.00 81.69 210 MET A O 1
ATOM 1634 N N . TYR A 1 211 ? 3.189 10.578 0.541 1.00 85.44 211 TYR A N 1
ATOM 1635 C CA . TYR A 1 211 ? 2.027 9.696 0.648 1.00 85.44 211 TYR A CA 1
ATOM 1636 C C . TYR A 1 211 ? 0.944 10.280 1.565 1.00 85.44 211 TYR A C 1
ATOM 1638 O O . TYR A 1 211 ? 0.263 9.548 2.284 1.00 85.44 211 TYR A O 1
ATOM 1646 N N . SER A 1 212 ? 0.797 11.605 1.583 1.00 85.81 212 SER A N 1
ATOM 1647 C CA . SER A 1 212 ? -0.204 12.282 2.409 1.00 85.81 212 SER A CA 1
ATOM 1648 C C . SER A 1 212 ? -1.551 12.517 1.717 1.00 85.81 212 SER A C 1
ATOM 1650 O O . SER A 1 212 ? -2.423 13.168 2.277 1.00 85.81 212 SER A O 1
ATOM 1652 N N . GLY A 1 213 ? -1.795 11.944 0.537 1.00 86.94 213 GLY A N 1
ATOM 1653 C CA . GLY A 1 213 ? -3.133 11.897 -0.053 1.00 86.94 213 GLY A CA 1
ATOM 1654 C C . GLY A 1 213 ? -3.911 10.682 0.451 1.00 86.94 213 GLY A C 1
ATOM 1655 O O . GLY A 1 213 ? -3.630 9.572 0.019 1.00 86.94 213 GLY A O 1
ATOM 1656 N N . LEU A 1 214 ? -4.896 10.851 1.337 1.00 88.44 214 LEU A N 1
ATOM 1657 C CA . LEU A 1 214 ? -5.739 9.743 1.812 1.00 88.44 214 LEU A CA 1
ATOM 1658 C C . LEU A 1 214 ? -6.913 9.487 0.863 1.00 88.44 214 LEU A C 1
ATOM 1660 O O . LEU A 1 214 ? -7.618 10.421 0.493 1.00 88.44 214 LEU A O 1
ATOM 1664 N N . LEU A 1 215 ? -7.185 8.223 0.543 1.00 87.94 215 LEU A N 1
ATOM 1665 C CA . LEU A 1 215 ? -8.332 7.820 -0.265 1.00 87.94 215 LEU A CA 1
ATOM 1666 C C . LEU A 1 215 ? -9.188 6.802 0.485 1.00 87.94 215 LEU A C 1
ATOM 1668 O O . LEU A 1 215 ? -8.723 5.716 0.832 1.00 87.94 215 LEU A O 1
ATOM 1672 N N . PHE A 1 216 ? -10.455 7.153 0.697 1.00 90.12 216 PHE A N 1
ATOM 1673 C CA . PHE A 1 216 ? -11.504 6.198 1.036 1.00 90.12 216 PHE A CA 1
ATOM 1674 C C . PHE A 1 216 ? -11.949 5.491 -0.245 1.00 90.12 216 PHE A C 1
ATOM 1676 O O . PHE A 1 216 ? -12.219 6.155 -1.244 1.00 90.12 216 PHE A O 1
ATOM 1683 N N . VAL A 1 217 ? -12.000 4.158 -0.232 1.00 87.94 217 VAL A N 1
ATOM 1684 C CA . VAL A 1 217 ? -12.316 3.361 -1.436 1.00 87.94 217 VAL A CA 1
ATOM 1685 C C . VAL A 1 217 ? -13.555 2.479 -1.264 1.00 87.94 217 VAL A C 1
ATOM 1687 O O . VAL A 1 217 ? -13.880 1.690 -2.147 1.00 87.94 217 VAL A O 1
ATOM 1690 N N . GLY A 1 218 ? -14.252 2.618 -0.133 1.00 90.12 218 GLY A N 1
ATOM 1691 C CA . GLY A 1 218 ? -15.485 1.904 0.185 1.00 90.12 218 GLY A CA 1
ATOM 1692 C C . GLY A 1 218 ? -15.426 1.179 1.527 1.00 90.12 218 GLY A C 1
ATOM 1693 O O . GLY A 1 218 ? -14.577 1.447 2.378 1.00 90.12 218 GLY A O 1
ATOM 1694 N N . ARG A 1 219 ? -16.348 0.234 1.723 1.00 91.56 219 ARG A N 1
ATOM 1695 C CA . ARG A 1 219 ? -16.413 -0.614 2.918 1.00 91.56 219 ARG A CA 1
ATOM 1696 C C . ARG A 1 219 ? -16.424 -2.074 2.523 1.00 91.56 219 ARG A C 1
ATOM 1698 O O . ARG A 1 219 ? -17.206 -2.463 1.663 1.00 91.56 219 ARG A O 1
ATOM 1705 N N . GLU A 1 220 ? -15.654 -2.885 3.232 1.00 89.88 220 GLU A N 1
ATOM 1706 C CA . GLU A 1 220 ? -15.822 -4.334 3.213 1.00 89.88 220 GLU A CA 1
ATOM 1707 C C . GLU A 1 220 ? -16.482 -4.740 4.526 1.00 89.88 220 GLU A C 1
ATOM 1709 O O . GLU A 1 220 ? -15.926 -4.525 5.605 1.00 89.88 220 GLU A O 1
ATOM 1714 N N . ARG A 1 221 ? -17.700 -5.293 4.436 1.00 86.69 221 ARG A N 1
ATOM 1715 C CA . ARG A 1 221 ? -18.484 -5.766 5.596 1.00 86.69 221 ARG A CA 1
ATOM 1716 C C . ARG A 1 221 ? -18.601 -4.723 6.717 1.00 86.69 221 ARG A C 1
ATOM 1718 O O . ARG A 1 221 ? -18.440 -5.028 7.895 1.00 86.69 221 ARG A O 1
ATOM 1725 N N . GLY A 1 222 ? -18.849 -3.472 6.331 1.00 88.38 222 GLY A N 1
ATOM 1726 C CA . GLY A 1 222 ? -19.006 -2.333 7.242 1.00 88.38 222 GLY A CA 1
ATOM 1727 C C . GLY A 1 222 ? -17.696 -1.681 7.702 1.00 88.38 222 GLY A C 1
ATOM 1728 O O . GLY A 1 222 ? -17.725 -0.525 8.129 1.00 88.38 222 GLY A O 1
ATOM 1729 N N . VAL A 1 223 ? -16.551 -2.352 7.551 1.00 92.75 223 VAL A N 1
ATOM 1730 C CA . VAL A 1 223 ? -15.232 -1.814 7.910 1.00 92.75 223 VAL A CA 1
ATOM 1731 C C . VAL A 1 223 ? -14.714 -0.924 6.772 1.00 92.75 223 VAL A C 1
ATOM 1733 O O . VAL A 1 223 ? -14.705 -1.371 5.621 1.00 92.75 223 VAL A O 1
ATOM 1736 N N . PRO A 1 224 ? -14.292 0.325 7.047 1.00 94.31 224 PRO A N 1
ATOM 1737 C CA . PRO A 1 224 ? -13.826 1.230 6.005 1.00 94.31 224 PRO A CA 1
ATOM 1738 C C . PRO A 1 224 ? -12.510 0.754 5.388 1.00 94.31 224 PRO A C 1
ATOM 1740 O O . PRO A 1 224 ? -11.633 0.243 6.087 1.00 94.31 224 PRO A O 1
ATOM 1743 N N . ILE A 1 225 ? -12.381 0.945 4.078 1.00 95.00 225 ILE A N 1
ATOM 1744 C CA . ILE A 1 225 ? -11.181 0.644 3.305 1.00 95.00 225 ILE A CA 1
ATOM 1745 C C . ILE A 1 225 ? -10.506 1.963 2.943 1.00 95.00 225 ILE A C 1
ATOM 1747 O O . ILE A 1 225 ? -11.104 2.823 2.291 1.00 95.00 225 ILE A O 1
ATOM 1751 N N . PHE A 1 226 ? -9.246 2.097 3.342 1.00 94.81 226 PHE A N 1
ATOM 1752 C CA . PHE A 1 226 ? -8.412 3.240 3.012 1.00 94.81 226 PHE A CA 1
ATOM 1753 C C . PHE A 1 226 ? -7.139 2.811 2.296 1.00 94.81 226 PHE A C 1
ATOM 1755 O O . PHE A 1 226 ? -6.526 1.786 2.600 1.00 94.81 226 PHE A O 1
ATOM 1762 N N . THR A 1 227 ? -6.707 3.652 1.371 1.00 93.75 227 THR A N 1
ATOM 1763 C CA . THR A 1 227 ? -5.359 3.646 0.810 1.00 93.75 227 THR A CA 1
ATOM 1764 C C . THR A 1 227 ? -4.806 5.065 0.862 1.00 93.75 227 THR A C 1
ATOM 1766 O O . THR A 1 227 ? -5.535 6.008 1.166 1.00 93.75 227 THR A O 1
ATOM 1769 N N . PHE A 1 228 ? -3.522 5.237 0.591 1.00 90.94 228 PHE A N 1
ATOM 1770 C CA . PHE A 1 228 ? -2.903 6.554 0.529 1.00 90.94 228 PHE A CA 1
ATOM 1771 C C . PHE A 1 228 ? -2.009 6.665 -0.695 1.00 90.94 228 PHE A C 1
ATOM 1773 O O . PHE A 1 228 ? -1.479 5.669 -1.176 1.00 90.94 228 PHE A O 1
ATOM 1780 N N . THR A 1 229 ? -1.868 7.881 -1.204 1.00 92.06 229 THR A N 1
ATOM 1781 C CA . THR A 1 229 ? -1.189 8.212 -2.447 1.00 92.06 229 THR A CA 1
ATOM 1782 C C . THR A 1 229 ? -0.576 9.611 -2.395 1.00 92.06 229 THR A C 1
ATOM 1784 O O . THR A 1 229 ? -0.509 10.219 -1.329 1.00 92.06 229 THR A O 1
ATOM 1787 N N . ALA A 1 230 ? -0.091 10.111 -3.532 1.00 89.62 230 ALA A N 1
ATOM 1788 C CA . ALA A 1 230 ? 0.441 11.463 -3.649 1.00 89.62 230 ALA A CA 1
ATOM 1789 C C . ALA A 1 230 ? -0.544 12.524 -3.119 1.00 89.62 230 ALA A C 1
ATOM 1791 O O . ALA A 1 230 ? -1.749 12.369 -3.339 1.00 89.62 230 ALA A O 1
ATOM 1792 N N . PRO A 1 231 ? -0.068 13.624 -2.504 1.00 86.44 231 PRO A N 1
ATOM 1793 C CA . PRO A 1 231 ? -0.923 14.761 -2.168 1.00 86.44 231 PRO A CA 1
ATOM 1794 C C . PRO A 1 231 ? -1.702 15.224 -3.403 1.00 86.44 231 PRO A C 1
ATOM 1796 O O . PRO A 1 231 ? -1.130 15.324 -4.497 1.00 86.44 231 PRO A O 1
ATOM 1799 N N . GLN A 1 232 ? -2.998 15.522 -3.265 1.00 81.38 232 GLN A N 1
ATOM 1800 C CA . GLN A 1 232 ? -3.831 15.834 -4.439 1.00 81.38 232 GLN A CA 1
ATOM 1801 C C . GLN A 1 232 ? -3.328 17.076 -5.172 1.00 81.38 232 GLN A C 1
ATOM 1803 O O . GLN A 1 232 ? -3.313 17.119 -6.401 1.00 81.38 232 GLN A O 1
ATOM 1808 N N . ARG A 1 233 ? -2.852 18.067 -4.415 1.00 81.69 233 ARG A N 1
ATOM 1809 C CA . ARG A 1 233 ? -2.227 19.272 -4.959 1.00 81.69 233 ARG A CA 1
ATOM 1810 C C . ARG A 1 233 ? -1.029 18.947 -5.849 1.00 81.69 233 ARG A C 1
ATOM 1812 O O . ARG A 1 233 ? -0.940 19.469 -6.954 1.00 81.69 233 ARG A O 1
ATOM 1819 N N . ASP A 1 234 ? -0.128 18.084 -5.389 1.00 83.00 234 ASP A N 1
ATOM 1820 C CA . ASP A 1 234 ? 1.087 17.749 -6.133 1.00 83.00 234 ASP A CA 1
ATOM 1821 C C . ASP A 1 234 ? 0.781 16.933 -7.391 1.00 83.00 234 ASP A C 1
ATOM 1823 O O . ASP A 1 234 ? 1.447 17.100 -8.416 1.00 83.00 234 ASP A O 1
ATOM 1827 N N . TRP A 1 235 ? -0.263 16.103 -7.336 1.00 78.69 235 TRP A N 1
ATOM 1828 C CA . TRP A 1 235 ? -0.799 15.420 -8.508 1.00 78.69 235 TRP A CA 1
ATOM 1829 C C . TRP A 1 235 ? -1.393 16.407 -9.527 1.00 78.69 235 TRP A C 1
ATOM 1831 O O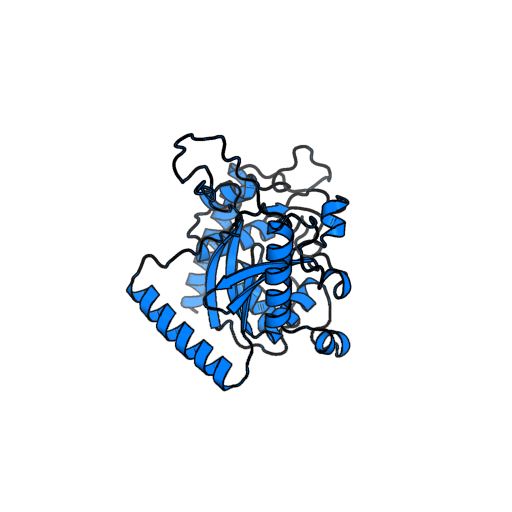 . TRP A 1 235 ? -1.010 16.368 -10.695 1.00 78.69 235 TRP A O 1
ATOM 1841 N N . MET A 1 236 ? -2.260 17.333 -9.096 1.00 77.88 236 MET A N 1
ATOM 1842 C CA . MET A 1 236 ? -2.893 18.328 -9.980 1.00 77.88 236 MET A CA 1
ATOM 1843 C C . MET A 1 236 ? -1.891 19.328 -10.575 1.00 77.88 236 MET A C 1
ATOM 1845 O O . MET A 1 236 ? -2.024 19.719 -11.731 1.00 77.88 236 MET A O 1
ATOM 1849 N N . GLU A 1 237 ? -0.873 19.726 -9.810 1.00 83.62 237 GLU A N 1
ATOM 1850 C CA . GLU A 1 237 ? 0.183 20.643 -10.260 1.00 83.62 237 GLU A CA 1
ATOM 1851 C C . GLU A 1 237 ? 1.293 19.932 -11.064 1.00 83.62 237 GLU A C 1
ATOM 1853 O O . GLU A 1 237 ? 2.238 20.580 -11.512 1.00 83.62 237 GLU A O 1
ATOM 1858 N N . GLY A 1 238 ? 1.212 18.607 -11.256 1.00 80.56 238 GLY A N 1
ATOM 1859 C CA . GLY A 1 238 ? 2.187 17.842 -12.042 1.00 80.56 238 GLY A CA 1
ATOM 1860 C C . GLY A 1 238 ? 3.595 17.801 -11.432 1.00 80.56 238 GLY A C 1
ATOM 1861 O O . GLY A 1 238 ? 4.581 17.648 -12.154 1.00 80.56 238 GLY A O 1
ATOM 1862 N N . LYS A 1 239 ? 3.711 17.931 -10.106 1.00 83.81 239 LYS A N 1
ATOM 1863 C CA . LYS A 1 239 ? 4.991 18.000 -9.374 1.00 83.81 239 LYS A CA 1
ATOM 1864 C C . LYS A 1 239 ? 5.723 16.666 -9.246 1.00 83.81 239 LYS A C 1
ATOM 1866 O O . LYS A 1 239 ? 6.869 16.632 -8.804 1.00 83.81 239 LYS A O 1
ATOM 1871 N N . LEU A 1 240 ? 5.076 15.572 -9.632 1.00 83.75 240 LEU A N 1
ATOM 1872 C CA . LEU A 1 240 ? 5.636 14.227 -9.607 1.00 83.75 240 LEU A CA 1
ATOM 1873 C C . LEU A 1 240 ? 5.950 13.789 -11.044 1.00 83.75 240 LEU A C 1
ATOM 1875 O O . LEU A 1 240 ? 5.089 13.203 -11.705 1.00 83.75 240 LEU A O 1
ATOM 1879 N N . PRO A 1 241 ? 7.160 14.076 -11.564 1.00 87.50 241 PRO A N 1
ATOM 1880 C CA . PRO A 1 241 ? 7.530 13.651 -12.905 1.00 87.50 241 PRO A CA 1
ATOM 1881 C C . PRO A 1 241 ? 7.579 12.125 -12.974 1.00 87.50 241 PRO A C 1
ATOM 1883 O O . PRO A 1 241 ? 8.086 11.472 -12.060 1.00 87.50 241 PRO A O 1
ATOM 1886 N N . LEU A 1 242 ? 7.079 11.565 -14.077 1.00 90.19 242 LEU A N 1
ATOM 1887 C CA . LEU A 1 242 ? 7.169 10.131 -14.337 1.00 90.19 242 LEU A CA 1
ATOM 1888 C C . LEU A 1 242 ? 8.631 9.679 -14.351 1.00 90.19 242 LEU A C 1
ATOM 1890 O O . LEU A 1 242 ? 9.489 10.345 -14.937 1.00 90.19 242 LEU A O 1
ATOM 1894 N N . GLY A 1 243 ? 8.890 8.522 -13.752 1.00 87.69 243 GLY A N 1
ATOM 1895 C CA . GLY A 1 243 ? 10.234 7.975 -13.626 1.00 87.69 243 GLY A CA 1
ATOM 1896 C C . GLY A 1 243 ? 10.223 6.458 -13.487 1.00 87.69 243 GLY A C 1
ATOM 1897 O O . GLY A 1 243 ? 9.228 5.867 -13.061 1.00 87.69 243 GLY A O 1
ATOM 1898 N N . ALA A 1 244 ? 11.334 5.837 -13.885 1.00 90.00 244 ALA A N 1
ATOM 1899 C CA . ALA A 1 244 ? 11.462 4.390 -13.887 1.00 90.00 244 ALA A CA 1
ATOM 1900 C C . ALA A 1 244 ? 11.687 3.852 -12.457 1.00 90.00 244 ALA A C 1
ATOM 1902 O O . ALA A 1 244 ? 12.567 4.340 -11.736 1.00 90.00 244 ALA A O 1
ATOM 1903 N N . PRO A 1 245 ? 10.937 2.824 -12.031 1.00 92.75 245 PRO A N 1
ATOM 1904 C CA . PRO A 1 245 ? 11.199 2.112 -10.787 1.00 92.75 245 PRO A CA 1
ATOM 1905 C C . PRO A 1 245 ? 12.472 1.266 -10.889 1.00 92.75 245 PRO A C 1
ATOM 1907 O O . PRO A 1 245 ? 12.890 0.854 -11.973 1.00 92.75 245 PRO A O 1
ATOM 1910 N N . SER A 1 246 ? 13.078 0.959 -9.743 1.00 91.56 246 SER A N 1
ATOM 1911 C CA . SER A 1 246 ? 14.222 0.049 -9.684 1.00 91.56 246 SER A CA 1
ATOM 1912 C C . SER A 1 246 ? 13.796 -1.419 -9.746 1.00 91.56 246 SER A C 1
ATOM 1914 O O . SER A 1 246 ? 12.671 -1.778 -9.394 1.00 91.56 246 SER A O 1
ATOM 1916 N N . GLY A 1 247 ? 14.722 -2.292 -10.150 1.00 92.06 247 GLY A N 1
ATOM 1917 C CA . GLY A 1 247 ? 14.487 -3.739 -10.217 1.00 92.06 247 GLY A CA 1
ATOM 1918 C C . GLY A 1 247 ? 14.070 -4.334 -8.867 1.00 92.06 247 GLY A C 1
ATOM 1919 O O . GLY A 1 247 ? 13.031 -4.991 -8.814 1.00 92.06 247 GLY A O 1
ATOM 1920 N N . PRO A 1 248 ? 14.788 -4.041 -7.762 1.00 91.62 248 PRO A N 1
ATOM 1921 C CA . PRO A 1 248 ? 14.398 -4.492 -6.425 1.00 91.62 248 PRO A CA 1
ATOM 1922 C C . PRO A 1 248 ? 12.992 -4.049 -6.001 1.00 91.62 248 PRO A C 1
ATOM 1924 O O . PRO A 1 248 ? 12.284 -4.793 -5.322 1.00 91.62 248 PRO A O 1
ATOM 1927 N N . TYR A 1 249 ? 12.558 -2.854 -6.415 1.00 93.06 249 TYR A N 1
ATOM 1928 C CA . TYR A 1 249 ? 11.209 -2.378 -6.117 1.00 93.06 249 TYR A CA 1
ATOM 1929 C C . TYR A 1 249 ? 10.143 -3.153 -6.900 1.00 93.06 249 TYR A C 1
ATOM 1931 O O . TYR A 1 249 ? 9.165 -3.621 -6.315 1.00 93.06 249 TYR A O 1
ATOM 1939 N N . LEU A 1 250 ? 10.361 -3.359 -8.205 1.00 95.31 250 LEU A N 1
ATOM 1940 C CA . LEU A 1 250 ? 9.460 -4.147 -9.050 1.00 95.31 250 LEU A CA 1
ATOM 1941 C C . LEU A 1 250 ? 9.376 -5.612 -8.605 1.00 95.31 250 LEU A C 1
ATOM 1943 O O . LEU A 1 250 ? 8.285 -6.173 -8.595 1.00 95.31 250 LEU A O 1
ATOM 1947 N N . GLN A 1 251 ? 10.492 -6.212 -8.184 1.00 94.75 251 GLN A N 1
ATOM 1948 C CA . GLN A 1 251 ? 10.535 -7.563 -7.611 1.00 94.75 251 GLN A CA 1
ATOM 1949 C C . GLN A 1 251 ? 9.622 -7.687 -6.387 1.00 94.75 251 GLN A C 1
ATOM 1951 O O . GLN A 1 251 ? 8.839 -8.631 -6.293 1.00 94.75 251 GLN A O 1
ATOM 1956 N N . ARG A 1 252 ? 9.657 -6.696 -5.485 1.00 94.12 252 ARG A N 1
ATOM 1957 C CA . ARG A 1 252 ? 8.808 -6.687 -4.287 1.00 94.12 252 ARG A CA 1
ATOM 1958 C C . ARG A 1 252 ? 7.322 -6.576 -4.627 1.00 94.12 252 ARG A C 1
ATOM 1960 O O . ARG A 1 252 ? 6.509 -7.290 -4.048 1.00 94.12 252 ARG A O 1
ATOM 1967 N N . ILE A 1 253 ? 6.971 -5.700 -5.570 1.00 96.31 253 ILE A N 1
ATOM 1968 C CA . ILE A 1 253 ? 5.588 -5.564 -6.047 1.00 96.31 253 ILE A CA 1
ATOM 1969 C C . ILE A 1 253 ? 5.126 -6.870 -6.708 1.00 96.31 253 ILE A C 1
ATOM 1971 O O . ILE A 1 253 ? 4.044 -7.365 -6.397 1.00 96.31 253 ILE A O 1
ATOM 1975 N N . ALA A 1 254 ? 5.952 -7.456 -7.577 1.00 96.25 254 ALA A N 1
ATOM 1976 C CA . ALA A 1 254 ? 5.642 -8.697 -8.280 1.00 96.25 254 ALA A CA 1
ATOM 1977 C C . ALA A 1 254 ? 5.413 -9.875 -7.327 1.00 96.25 254 ALA A C 1
ATOM 1979 O O . ALA A 1 254 ? 4.492 -10.657 -7.544 1.00 96.25 254 ALA A O 1
ATOM 1980 N N . GLU A 1 255 ? 6.191 -9.976 -6.250 1.00 94.94 255 GLU A N 1
ATOM 1981 C CA . GLU A 1 255 ? 5.999 -11.014 -5.238 1.00 94.94 255 GLU A CA 1
ATOM 1982 C C . GLU A 1 255 ? 4.654 -10.871 -4.516 1.00 94.94 255 GLU A C 1
ATOM 1984 O O . GLU A 1 255 ? 3.911 -11.840 -4.353 1.00 94.94 255 GLU A O 1
ATOM 1989 N N . GLY A 1 256 ? 4.278 -9.643 -4.162 1.00 95.38 256 GLY A N 1
ATOM 1990 C CA . GLY A 1 256 ? 2.958 -9.378 -3.607 1.00 95.38 256 GLY A CA 1
ATOM 1991 C C . GLY A 1 256 ? 1.821 -9.702 -4.585 1.00 95.38 256 GLY A C 1
ATOM 1992 O O . GLY A 1 256 ? 0.824 -10.307 -4.186 1.00 95.38 256 GLY A O 1
ATOM 1993 N N . LEU A 1 257 ? 1.978 -9.376 -5.875 1.00 95.62 257 LEU A N 1
ATOM 1994 C CA . LEU A 1 257 ? 1.023 -9.733 -6.935 1.00 95.62 257 LEU A CA 1
ATOM 1995 C C . LEU A 1 257 ? 0.921 -11.249 -7.153 1.00 95.62 257 LEU A C 1
ATOM 1997 O O . LEU A 1 257 ? -0.171 -11.755 -7.402 1.00 95.62 257 LEU A O 1
ATOM 2001 N N . ARG A 1 258 ? 2.027 -11.986 -7.033 1.00 94.81 258 ARG A N 1
ATOM 2002 C CA . ARG A 1 258 ? 2.035 -13.451 -7.102 1.00 94.81 258 ARG A CA 1
ATOM 2003 C C . ARG A 1 258 ? 1.204 -14.049 -5.973 1.00 94.81 258 ARG A C 1
ATOM 2005 O O . ARG A 1 258 ? 0.328 -14.865 -6.235 1.00 94.81 258 ARG A O 1
ATOM 2012 N N . VAL A 1 259 ? 1.437 -13.612 -4.736 1.00 92.38 259 VAL A N 1
ATOM 2013 C CA . VAL A 1 259 ? 0.744 -14.148 -3.554 1.00 92.38 259 VAL A CA 1
ATOM 2014 C C . VAL A 1 259 ? -0.738 -13.768 -3.535 1.00 92.38 259 VAL A C 1
ATOM 2016 O O . VAL A 1 259 ? -1.580 -14.608 -3.244 1.00 92.38 259 VAL A O 1
ATOM 2019 N N . SER A 1 260 ? -1.077 -12.515 -3.849 1.00 93.06 260 SER A N 1
ATOM 2020 C CA . SER A 1 260 ? -2.465 -12.032 -3.747 1.00 93.06 260 SER A CA 1
ATOM 2021 C C . SER A 1 260 ? -3.300 -12.251 -5.008 1.00 93.06 260 SER A C 1
ATOM 2023 O O . SER A 1 260 ? -4.497 -12.511 -4.915 1.00 93.06 260 SER A O 1
ATOM 2025 N N . HIS A 1 261 ? -2.694 -12.165 -6.193 1.00 91.88 261 HIS A N 1
ATOM 2026 C CA . HIS A 1 261 ? -3.395 -12.253 -7.478 1.00 91.88 261 HIS A CA 1
ATOM 2027 C C . HIS A 1 261 ? -2.966 -13.458 -8.326 1.00 91.88 261 HIS A C 1
ATOM 2029 O O . HIS A 1 261 ? -3.473 -13.625 -9.436 1.00 91.88 261 HIS A O 1
ATOM 2035 N N . GLY A 1 262 ? -2.078 -14.326 -7.836 1.00 92.44 262 GLY A N 1
ATOM 2036 C CA . GLY A 1 262 ? -1.640 -15.516 -8.573 1.00 92.44 262 GLY A CA 1
ATOM 2037 C C . GLY A 1 262 ? -0.873 -15.193 -9.858 1.00 92.44 262 GLY A C 1
ATOM 2038 O O . GLY A 1 262 ? -0.770 -16.047 -10.737 1.00 92.44 262 GLY A O 1
ATOM 2039 N N . LEU A 1 263 ? -0.373 -13.961 -10.015 1.00 93.75 263 LEU A N 1
ATOM 2040 C CA . LEU A 1 263 ? 0.337 -13.571 -11.230 1.00 93.75 263 LEU A CA 1
ATOM 2041 C C . LEU A 1 263 ? 1.707 -14.247 -11.278 1.00 93.75 263 LEU A C 1
ATOM 2043 O O . LEU A 1 263 ? 2.515 -14.110 -10.360 1.00 93.75 263 LEU A O 1
ATOM 2047 N N . CYS A 1 264 ? 1.996 -14.939 -12.379 1.00 94.50 264 CYS A N 1
ATOM 2048 C CA . CYS A 1 264 ? 3.350 -15.404 -12.655 1.00 94.50 264 CYS A CA 1
ATOM 2049 C C . CYS A 1 264 ? 4.255 -14.221 -13.045 1.00 94.50 264 CYS A C 1
ATOM 2051 O O . CYS A 1 264 ? 3.774 -13.137 -13.383 1.00 94.50 264 CYS A O 1
ATOM 2053 N N . ALA A 1 265 ? 5.574 -14.435 -13.059 1.00 95.06 265 ALA A N 1
ATOM 2054 C CA . ALA A 1 265 ? 6.550 -13.391 -13.386 1.00 95.06 265 ALA A CA 1
ATOM 2055 C C . ALA A 1 265 ? 6.273 -12.684 -14.729 1.00 95.06 265 ALA A C 1
ATOM 2057 O O . ALA A 1 265 ? 6.425 -11.469 -14.822 1.00 95.06 265 ALA A O 1
ATOM 2058 N N . THR A 1 266 ? 5.820 -13.419 -15.750 1.00 94.94 266 THR A N 1
ATOM 2059 C CA . THR A 1 266 ? 5.466 -12.842 -17.058 1.00 94.94 266 THR A CA 1
ATOM 2060 C C . THR A 1 266 ? 4.230 -11.955 -16.973 1.00 94.94 266 THR A C 1
ATOM 2062 O O . THR A 1 266 ? 4.274 -10.809 -17.409 1.00 94.94 266 THR A O 1
ATOM 2065 N N . SER A 1 267 ? 3.146 -12.434 -16.359 1.00 94.31 267 SER A N 1
ATOM 2066 C CA . SER A 1 267 ? 1.923 -11.638 -16.202 1.00 94.31 267 SER A CA 1
ATOM 2067 C C . SER A 1 267 ? 2.142 -10.418 -15.302 1.00 94.31 267 SER A C 1
ATOM 2069 O O . SER A 1 267 ? 1.590 -9.354 -15.572 1.00 94.31 267 SER A O 1
ATOM 2071 N N . ALA A 1 268 ? 2.989 -10.534 -14.273 1.00 95.31 268 ALA A N 1
ATOM 2072 C CA . ALA A 1 268 ? 3.388 -9.407 -13.436 1.00 95.31 268 ALA A CA 1
ATOM 2073 C C . ALA A 1 268 ? 4.205 -8.369 -14.227 1.00 95.31 268 ALA A C 1
ATOM 2075 O O . ALA A 1 268 ? 3.910 -7.179 -14.143 1.00 95.31 268 ALA A O 1
ATOM 2076 N N . ALA A 1 269 ? 5.177 -8.797 -15.043 1.00 95.06 269 ALA A N 1
ATOM 2077 C CA . ALA A 1 269 ? 5.939 -7.898 -15.913 1.00 95.06 269 ALA A CA 1
ATOM 2078 C C . ALA A 1 269 ? 5.029 -7.168 -16.913 1.00 95.06 269 ALA A C 1
ATOM 2080 O O . ALA A 1 269 ? 5.087 -5.945 -17.013 1.00 95.06 269 ALA A O 1
ATOM 2081 N N . GLN A 1 270 ? 4.137 -7.900 -17.586 1.00 93.12 270 GLN A N 1
ATOM 2082 C CA . GLN A 1 270 ? 3.141 -7.342 -18.506 1.00 93.12 270 GLN A CA 1
ATOM 2083 C C . GLN A 1 270 ? 2.217 -6.331 -17.823 1.00 93.12 270 GLN A C 1
ATOM 2085 O O . GLN A 1 270 ? 1.901 -5.289 -18.395 1.00 93.12 270 GLN A O 1
ATOM 2090 N N . TYR A 1 271 ? 1.783 -6.619 -16.595 1.00 93.31 271 TYR A N 1
ATOM 2091 C CA . TYR A 1 271 ? 0.980 -5.696 -15.801 1.00 93.31 271 TYR A CA 1
ATOM 2092 C C . TYR A 1 271 ? 1.753 -4.412 -15.468 1.00 93.31 271 TYR A C 1
ATOM 2094 O O . TYR A 1 271 ? 1.238 -3.319 -15.700 1.00 93.31 271 TYR A O 1
ATOM 2102 N N . LEU A 1 272 ? 2.984 -4.533 -14.961 1.00 94.19 272 LEU A N 1
ATOM 2103 C CA . LEU A 1 272 ? 3.789 -3.406 -14.476 1.00 94.19 272 LEU A CA 1
ATOM 2104 C C . LEU A 1 272 ? 4.270 -2.503 -15.608 1.00 94.19 272 LEU A C 1
ATOM 2106 O O . LEU A 1 272 ? 4.216 -1.281 -15.486 1.00 94.19 272 LEU A O 1
ATOM 2110 N N . ILE A 1 273 ? 4.700 -3.089 -16.725 1.00 91.69 273 ILE A N 1
ATOM 2111 C CA . ILE A 1 273 ? 5.338 -2.344 -17.809 1.00 91.69 273 ILE A CA 1
ATOM 2112 C C . ILE A 1 273 ? 4.391 -1.380 -18.527 1.00 91.69 273 ILE A C 1
ATOM 2114 O O . ILE A 1 273 ? 4.820 -0.359 -19.065 1.00 91.69 273 ILE A O 1
ATOM 2118 N N . ARG A 1 274 ? 3.090 -1.681 -18.494 1.00 90.31 274 ARG A N 1
ATOM 2119 C CA . ARG A 1 274 ? 2.039 -0.823 -19.049 1.00 90.31 274 ARG A CA 1
ATOM 2120 C C . ARG A 1 274 ? 1.721 0.379 -18.160 1.00 90.31 274 ARG A C 1
ATOM 2122 O O . ARG A 1 274 ? 1.077 1.314 -18.627 1.00 90.31 274 ARG A O 1
ATOM 2129 N N . LYS A 1 275 ? 2.162 0.387 -16.897 1.00 91.12 275 LYS A N 1
ATOM 2130 C CA . LYS A 1 275 ? 1.868 1.483 -15.969 1.00 91.12 275 LYS A CA 1
ATOM 2131 C C . LYS A 1 275 ? 2.730 2.710 -16.303 1.00 91.12 275 LYS A C 1
ATOM 2133 O O . LYS A 1 275 ? 3.945 2.563 -16.488 1.00 91.12 275 LYS A O 1
ATOM 2138 N N . PRO A 1 276 ? 2.147 3.925 -16.376 1.00 90.62 276 PRO A N 1
ATOM 2139 C CA . PRO A 1 276 ? 2.898 5.139 -16.678 1.00 90.62 276 PRO A CA 1
ATOM 2140 C C . PRO A 1 276 ? 4.128 5.297 -15.783 1.00 90.62 276 PRO A C 1
ATOM 2142 O O . PRO A 1 276 ? 4.075 5.027 -14.587 1.00 90.62 276 PRO A O 1
ATOM 2145 N N . GLY A 1 277 ? 5.248 5.715 -16.371 1.00 88.38 277 GLY A N 1
ATOM 2146 C CA . GLY A 1 277 ? 6.532 5.848 -15.680 1.00 88.38 277 GLY A CA 1
ATOM 2147 C C . GLY A 1 277 ? 7.371 4.571 -15.636 1.00 88.38 277 GLY A C 1
ATOM 2148 O O . GLY A 1 277 ? 8.591 4.686 -15.613 1.00 88.38 277 GLY A O 1
ATOM 2149 N N . CYS A 1 278 ? 6.779 3.371 -15.746 1.00 87.25 278 CYS A N 1
ATOM 2150 C CA . CYS A 1 278 ? 7.565 2.131 -15.745 1.00 87.25 278 CYS A CA 1
ATOM 2151 C C . CYS A 1 278 ? 8.543 2.068 -16.930 1.00 87.25 278 CYS A C 1
ATOM 2153 O O . CYS A 1 278 ? 9.715 1.742 -16.747 1.00 87.25 278 CYS A O 1
ATOM 2155 N N . ILE A 1 279 ? 8.079 2.431 -18.132 1.00 81.94 279 ILE A N 1
ATOM 2156 C CA . ILE A 1 279 ? 8.942 2.741 -19.277 1.00 81.94 279 ILE A CA 1
ATOM 2157 C C . ILE A 1 279 ? 8.979 4.256 -19.469 1.00 81.94 279 ILE A C 1
ATOM 2159 O O . ILE A 1 279 ? 7.942 4.906 -19.627 1.00 81.94 279 ILE A O 1
ATOM 2163 N N . LEU A 1 280 ? 10.183 4.817 -19.571 1.00 65.12 280 LEU A N 1
ATOM 2164 C CA . LEU A 1 280 ? 10.377 6.182 -20.049 1.00 65.12 280 LEU A CA 1
ATOM 2165 C C . LEU A 1 280 ? 10.575 6.191 -21.568 1.00 65.12 280 LEU A C 1
ATOM 2167 O O . LEU A 1 280 ? 11.530 5.617 -22.081 1.00 65.12 280 LEU A O 1
ATOM 2171 N N . ARG A 1 281 ? 9.719 6.918 -22.300 1.00 55.84 281 ARG A N 1
ATOM 2172 C CA . ARG A 1 281 ? 9.889 7.144 -23.754 1.00 55.84 281 ARG A CA 1
ATOM 2173 C C . ARG A 1 281 ? 11.153 7.948 -24.100 1.00 55.84 281 ARG A C 1
ATOM 2175 O O . ARG A 1 281 ? 11.572 7.961 -25.252 1.00 55.84 281 ARG A O 1
ATOM 2182 N N . ARG A 1 282 ? 11.746 8.640 -23.121 1.00 53.84 282 ARG A N 1
ATOM 2183 C CA . ARG A 1 282 ? 13.047 9.317 -23.209 1.00 53.84 282 ARG A CA 1
ATOM 2184 C C . ARG A 1 282 ? 13.761 9.152 -21.870 1.00 53.84 282 ARG A C 1
ATOM 2186 O O . ARG A 1 282 ? 13.233 9.602 -20.855 1.00 53.84 282 ARG A O 1
ATOM 2193 N N . VAL A 1 283 ? 14.931 8.516 -21.871 1.00 52.81 283 VAL A N 1
ATOM 2194 C CA . VAL A 1 283 ? 15.792 8.398 -20.684 1.00 52.81 283 VAL A CA 1
ATOM 2195 C C . VAL A 1 283 ? 16.231 9.809 -20.293 1.00 52.81 283 VAL A C 1
ATOM 2197 O O . VAL A 1 283 ? 16.972 10.448 -21.034 1.00 52.81 283 VAL A O 1
ATOM 2200 N N . ARG A 1 284 ? 15.704 10.338 -19.182 1.00 52.72 284 ARG A N 1
ATOM 2201 C CA . ARG A 1 284 ? 16.071 11.676 -18.685 1.00 52.72 284 ARG A CA 1
ATOM 2202 C C . ARG A 1 284 ? 17.296 11.651 -17.772 1.00 52.72 284 ARG A C 1
ATOM 2204 O O . ARG A 1 284 ? 17.954 12.676 -17.652 1.00 52.72 284 ARG A O 1
ATOM 2211 N N . GLU A 1 285 ? 17.624 10.498 -17.188 1.00 55.97 285 GLU A N 1
ATOM 2212 C CA . GLU A 1 285 ? 18.745 10.354 -16.256 1.00 55.97 285 GLU A CA 1
ATOM 2213 C C . GLU A 1 285 ? 19.692 9.214 -16.673 1.00 55.97 285 GLU A C 1
ATOM 2215 O O . GLU A 1 285 ? 19.236 8.082 -16.870 1.00 55.97 285 GLU A O 1
ATOM 2220 N N . PRO A 1 286 ? 21.007 9.476 -16.813 1.00 55.84 286 PRO A N 1
ATOM 2221 C CA . PRO A 1 286 ? 22.004 8.436 -17.050 1.00 55.84 286 PRO A CA 1
ATOM 2222 C C . PRO A 1 286 ? 21.977 7.376 -15.938 1.00 55.84 286 PRO A C 1
ATOM 2224 O O . PRO A 1 286 ? 22.106 7.705 -14.763 1.00 55.84 286 PRO A O 1
ATOM 2227 N N . GLY A 1 287 ? 21.829 6.099 -16.305 1.00 63.00 287 GLY A N 1
ATOM 2228 C CA . GLY A 1 287 ? 21.844 4.971 -15.361 1.00 63.00 287 GLY A CA 1
ATOM 2229 C C . GLY A 1 287 ? 20.476 4.527 -14.826 1.00 63.00 287 GLY A C 1
ATOM 2230 O O . GLY A 1 287 ? 20.415 3.520 -14.121 1.00 63.00 287 GLY A O 1
ATOM 2231 N N . ALA A 1 288 ? 19.380 5.209 -15.179 1.00 63.09 288 ALA A N 1
ATOM 2232 C CA . ALA A 1 288 ? 18.038 4.709 -14.883 1.00 63.09 288 ALA A CA 1
ATOM 2233 C C . ALA A 1 288 ? 17.776 3.386 -15.637 1.00 63.09 288 ALA A C 1
ATOM 2235 O O . ALA A 1 288 ? 18.127 3.281 -16.818 1.00 63.09 288 ALA A O 1
ATOM 2236 N N . PRO A 1 289 ? 17.164 2.374 -14.993 1.00 69.19 289 PRO A N 1
ATOM 2237 C CA . PRO A 1 289 ? 16.872 1.112 -15.657 1.00 69.19 289 PRO A CA 1
ATOM 2238 C C . PRO A 1 289 ? 15.904 1.331 -16.824 1.00 69.19 289 PRO A C 1
ATOM 2240 O O . PRO A 1 289 ? 14.890 2.018 -16.699 1.00 69.19 289 PRO A O 1
ATOM 2243 N N . VAL A 1 290 ? 16.225 0.727 -17.969 1.00 83.00 290 VAL A N 1
ATOM 2244 C CA . VAL A 1 290 ? 15.360 0.714 -19.151 1.00 83.00 290 VAL A CA 1
ATOM 2245 C C . VAL A 1 290 ? 14.654 -0.632 -19.190 1.00 83.00 290 VAL A C 1
ATOM 2247 O O . VAL A 1 290 ? 15.254 -1.648 -19.541 1.00 83.00 290 VAL A O 1
ATOM 2250 N N . TRP A 1 291 ? 13.385 -0.642 -18.797 1.00 89.88 291 TRP A N 1
ATOM 2251 C CA . TRP A 1 291 ? 12.580 -1.858 -18.782 1.00 89.88 291 TRP A CA 1
ATOM 2252 C C . TRP A 1 291 ? 12.009 -2.166 -20.167 1.00 89.88 291 TRP A C 1
ATOM 2254 O O . TRP A 1 291 ? 11.417 -1.310 -20.824 1.00 89.88 291 TRP A O 1
ATOM 2264 N N . THR A 1 292 ? 12.164 -3.415 -20.583 1.00 90.19 292 THR A N 1
ATOM 2265 C CA . THR A 1 292 ? 11.407 -4.070 -21.649 1.00 90.19 292 THR A CA 1
ATOM 2266 C C . THR A 1 292 ? 10.611 -5.211 -21.025 1.00 90.19 292 THR A C 1
ATOM 2268 O O . THR A 1 292 ? 10.902 -5.646 -19.910 1.00 90.19 292 THR A O 1
ATOM 2271 N N . GLU A 1 293 ? 9.579 -5.706 -21.712 1.00 89.31 293 GLU A N 1
ATOM 2272 C CA . GLU A 1 293 ? 8.785 -6.814 -21.164 1.00 89.31 293 GLU A CA 1
ATOM 2273 C C . GLU A 1 293 ? 9.672 -8.041 -20.931 1.00 89.31 293 GLU A C 1
ATOM 2275 O O . GLU A 1 293 ? 9.566 -8.704 -19.900 1.00 89.31 293 GLU A O 1
ATOM 2280 N N . GLU A 1 294 ? 10.603 -8.282 -21.852 1.00 91.62 294 GLU A N 1
ATOM 2281 C CA . GLU A 1 294 ? 11.574 -9.367 -21.800 1.00 91.62 294 GLU A CA 1
ATOM 2282 C C . GLU A 1 294 ? 12.513 -9.253 -20.590 1.00 91.62 294 GLU A C 1
ATOM 2284 O O . GLU A 1 294 ? 12.549 -10.166 -19.760 1.00 91.62 294 GLU A O 1
ATOM 2289 N N . ASN A 1 295 ? 13.225 -8.128 -20.434 1.00 93.00 295 ASN A N 1
ATOM 2290 C CA . ASN A 1 295 ? 14.223 -7.995 -19.369 1.00 93.00 295 ASN A CA 1
ATOM 2291 C C . ASN A 1 295 ? 13.583 -7.890 -17.974 1.00 93.00 295 ASN A C 1
ATOM 2293 O O . ASN A 1 295 ? 14.149 -8.385 -16.994 1.00 93.00 295 ASN A O 1
ATOM 2297 N N . LEU A 1 296 ? 12.375 -7.323 -17.878 1.00 94.56 296 LEU A N 1
ATOM 2298 C CA . LEU A 1 296 ? 11.619 -7.284 -16.637 1.00 94.56 296 LEU A CA 1
ATOM 2299 C C . LEU A 1 296 ? 11.141 -8.691 -16.287 1.00 94.56 296 LEU A C 1
ATOM 2301 O O . LEU A 1 296 ? 11.346 -9.142 -15.164 1.00 94.56 296 LEU A O 1
ATOM 2305 N N . THR A 1 297 ? 10.580 -9.423 -17.252 1.00 95.94 297 THR A N 1
ATOM 2306 C CA . THR A 1 297 ? 10.172 -10.819 -17.049 1.00 95.94 297 THR A CA 1
ATOM 2307 C C . THR A 1 297 ? 11.341 -11.672 -16.564 1.00 95.94 297 THR A C 1
ATOM 2309 O O . THR A 1 297 ? 11.187 -12.428 -15.607 1.00 95.94 297 THR A O 1
ATOM 2312 N N . GLU A 1 298 ? 12.514 -11.552 -17.187 1.00 95.56 298 GLU A N 1
ATOM 2313 C CA . GLU A 1 298 ? 13.709 -12.286 -16.767 1.00 95.56 298 GLU A CA 1
ATOM 2314 C C . GLU A 1 298 ? 14.130 -11.916 -15.337 1.00 95.56 298 GLU A C 1
ATOM 2316 O O . GLU A 1 298 ? 14.373 -12.798 -14.512 1.00 95.56 298 GLU A O 1
ATOM 2321 N N . THR A 1 299 ? 14.142 -10.619 -15.018 1.00 94.56 299 THR A N 1
ATOM 2322 C CA . THR A 1 299 ? 14.464 -10.103 -13.678 1.00 94.56 299 THR A CA 1
ATOM 2323 C C . THR A 1 299 ? 13.523 -10.659 -12.607 1.00 94.56 299 THR A C 1
ATOM 2325 O O . THR A 1 299 ? 13.974 -11.067 -11.534 1.00 94.56 299 THR A O 1
ATOM 2328 N N . LEU A 1 300 ? 12.218 -10.700 -12.891 1.00 95.88 300 LEU A N 1
ATOM 2329 C CA . LEU A 1 300 ? 11.207 -11.220 -11.971 1.00 95.88 300 LEU A CA 1
ATOM 2330 C C . LEU A 1 300 ? 11.273 -12.749 -11.841 1.00 95.88 300 LEU A C 1
ATOM 2332 O O . LEU A 1 300 ? 11.128 -13.268 -10.736 1.00 95.88 300 LEU A O 1
ATOM 2336 N N . ARG A 1 301 ? 11.542 -13.481 -12.933 1.00 95.75 301 ARG A N 1
ATOM 2337 C CA . ARG A 1 301 ? 11.724 -14.945 -12.898 1.00 95.75 301 ARG A CA 1
ATOM 2338 C C . ARG A 1 301 ? 12.926 -15.348 -12.049 1.00 95.75 301 ARG A C 1
ATOM 2340 O O . ARG A 1 301 ? 12.789 -16.239 -11.217 1.00 95.75 301 ARG A O 1
ATOM 2347 N N . LYS A 1 302 ? 14.075 -14.682 -12.230 1.00 93.88 302 LYS A N 1
ATOM 2348 C CA . LYS A 1 302 ? 15.284 -14.935 -11.425 1.00 93.88 302 LYS A CA 1
ATOM 2349 C C . LYS A 1 302 ? 14.999 -14.739 -9.936 1.00 93.88 302 LYS A C 1
ATOM 2351 O O . LYS A 1 302 ? 15.293 -15.620 -9.136 1.00 93.88 302 LYS A O 1
ATOM 2356 N N . HIS A 1 303 ? 14.330 -13.640 -9.586 1.00 91.56 303 HIS A N 1
ATOM 2357 C CA . HIS A 1 303 ? 13.962 -13.357 -8.200 1.00 91.56 303 HIS A CA 1
ATOM 2358 C C . HIS A 1 303 ? 13.007 -14.396 -7.590 1.00 91.56 303 HIS A C 1
ATOM 2360 O O . HIS A 1 303 ? 13.176 -14.780 -6.432 1.00 91.56 303 HIS A O 1
ATOM 2366 N N . ALA A 1 304 ? 12.013 -14.862 -8.354 1.00 89.12 304 ALA A N 1
ATOM 2367 C CA . ALA A 1 304 ? 11.087 -15.897 -7.894 1.00 89.12 304 ALA A CA 1
ATOM 2368 C C . ALA A 1 304 ? 11.830 -17.207 -7.576 1.00 89.12 304 ALA A C 1
ATOM 2370 O O . ALA A 1 304 ? 11.674 -17.749 -6.486 1.00 89.12 304 ALA A O 1
ATOM 2371 N N . GLN A 1 305 ? 12.725 -17.642 -8.470 1.00 89.88 305 GLN A N 1
ATOM 2372 C CA . GLN A 1 305 ? 13.547 -18.843 -8.273 1.00 89.88 305 GLN A CA 1
ATOM 2373 C C . GLN A 1 305 ? 14.490 -18.726 -7.066 1.00 89.88 305 GLN A C 1
ATOM 2375 O O . GLN A 1 305 ? 14.710 -19.697 -6.345 1.00 89.88 305 GLN A O 1
ATOM 2380 N N . GLU A 1 306 ? 15.078 -17.551 -6.839 1.00 88.06 306 GLU A N 1
ATOM 2381 C CA . GLU A 1 306 ? 15.920 -17.292 -5.664 1.00 88.06 306 GLU A CA 1
ATOM 2382 C C . GLU A 1 306 ? 15.107 -17.331 -4.361 1.00 88.06 306 GLU A C 1
ATOM 2384 O O . GLU A 1 306 ? 15.554 -17.914 -3.374 1.00 88.06 306 GLU A O 1
ATOM 2389 N N . SER A 1 307 ? 13.901 -16.757 -4.366 1.00 83.00 307 SER A N 1
ATOM 2390 C CA . SER A 1 307 ? 13.002 -16.720 -3.204 1.00 83.00 307 SER A CA 1
ATOM 2391 C C . SER A 1 307 ? 12.471 -18.105 -2.823 1.00 83.00 307 SER A C 1
ATOM 2393 O O . SER A 1 307 ? 12.353 -18.412 -1.634 1.00 83.00 307 SER A O 1
ATOM 2395 N N . GLU A 1 308 ? 12.183 -18.951 -3.814 1.00 83.62 308 GLU A N 1
ATOM 2396 C CA . GLU A 1 308 ? 11.806 -20.356 -3.616 1.00 83.62 308 GLU A CA 1
ATOM 2397 C C . GLU A 1 308 ? 12.952 -21.131 -2.955 1.00 83.62 308 GLU A C 1
ATOM 2399 O O . GLU A 1 308 ? 12.766 -21.702 -1.881 1.00 83.62 308 GLU A O 1
ATOM 2404 N N . LYS A 1 309 ? 14.172 -21.029 -3.500 1.00 83.81 309 LYS A N 1
ATOM 2405 C CA . LYS A 1 309 ? 15.367 -21.675 -2.928 1.00 83.81 309 LYS A CA 1
ATOM 2406 C C . LYS A 1 309 ? 15.649 -21.239 -1.487 1.00 83.81 309 LYS A C 1
ATOM 2408 O O . LYS A 1 309 ? 15.999 -22.069 -0.653 1.00 83.81 309 LYS A O 1
ATOM 2413 N N . GLN A 1 310 ? 15.503 -19.948 -1.178 1.00 78.94 310 GLN A N 1
ATOM 2414 C CA . GLN A 1 310 ? 15.705 -19.429 0.184 1.00 78.94 310 GLN A CA 1
ATOM 2415 C C . GLN A 1 310 ? 14.653 -19.954 1.170 1.00 78.94 310 GLN A C 1
ATOM 2417 O O . GLN A 1 310 ? 14.971 -20.229 2.329 1.00 78.94 310 GLN A O 1
ATOM 2422 N N . SER A 1 311 ? 13.410 -20.103 0.709 1.00 76.62 311 SER A N 1
ATOM 2423 C CA . SER A 1 311 ? 12.308 -20.634 1.515 1.00 76.62 311 SER A CA 1
ATOM 2424 C C . SER A 1 311 ? 12.508 -22.122 1.816 1.00 76.62 311 SER A C 1
ATOM 2426 O O . SER A 1 311 ? 12.368 -22.523 2.968 1.00 76.62 311 SER A O 1
ATOM 2428 N N . GLU A 1 312 ? 12.912 -22.919 0.823 1.00 78.38 312 GLU A N 1
ATOM 2429 C CA . GLU A 1 312 ? 13.244 -24.343 0.998 1.00 78.38 312 GLU A CA 1
ATOM 2430 C C . GLU A 1 312 ? 14.413 -24.541 1.973 1.00 78.38 312 GLU A C 1
ATOM 2432 O O . GLU A 1 312 ? 14.342 -25.374 2.873 1.00 78.38 312 GLU A O 1
ATOM 2437 N N . GLN A 1 313 ? 15.470 -23.732 1.854 1.00 72.44 313 GLN A N 1
ATOM 2438 C CA . GLN A 1 313 ? 16.620 -23.790 2.764 1.00 72.44 313 GLN A CA 1
ATOM 2439 C C . GLN A 1 313 ? 16.257 -23.409 4.204 1.00 72.44 313 GLN A C 1
ATOM 2441 O O . GLN A 1 313 ? 16.772 -24.016 5.136 1.00 72.44 313 GLN A O 1
ATOM 2446 N N . SER A 1 314 ? 15.356 -22.441 4.389 1.00 72.25 314 SER A N 1
ATOM 2447 C CA . SER A 1 314 ? 14.901 -22.011 5.719 1.00 72.25 314 SER A CA 1
ATOM 2448 C C . SER A 1 314 ? 13.946 -23.011 6.383 1.00 72.25 314 SER A C 1
ATOM 2450 O O . SER A 1 314 ? 13.793 -22.975 7.595 1.00 72.25 314 SER A O 1
ATOM 2452 N N . GLN A 1 315 ? 13.291 -23.888 5.614 1.00 68.50 315 GLN A N 1
ATOM 2453 C CA . GLN A 1 315 ? 12.461 -24.980 6.147 1.00 68.50 315 GLN A CA 1
ATOM 2454 C C . GLN A 1 315 ? 13.279 -26.226 6.523 1.00 68.50 315 GLN A C 1
ATOM 2456 O O . GLN A 1 315 ? 12.788 -27.081 7.257 1.00 68.50 315 GLN A O 1
ATOM 2461 N N . LEU A 1 316 ? 14.505 -26.338 6.003 1.00 66.31 316 LEU A N 1
ATOM 2462 C CA . LEU A 1 316 ? 15.437 -27.438 6.270 1.00 66.31 316 LEU A CA 1
ATOM 2463 C C . LEU A 1 316 ? 16.421 -27.147 7.419 1.00 66.31 316 LEU A C 1
ATOM 2465 O O . LEU A 1 316 ? 17.144 -28.059 7.821 1.00 66.31 316 LEU A O 1
ATOM 2469 N N . ALA A 1 317 ? 16.474 -25.904 7.907 1.00 53.47 317 ALA A N 1
ATOM 2470 C CA . ALA A 1 317 ? 17.368 -25.426 8.966 1.00 53.47 317 ALA A CA 1
ATOM 2471 C C . ALA A 1 317 ? 16.630 -25.276 10.303 1.00 53.47 317 ALA A C 1
ATOM 2473 O O . ALA A 1 317 ? 17.265 -25.559 11.344 1.00 53.47 317 ALA A O 1
#